Protein AF-A0A3Q3MG62-F1 (afdb_monomer_lite)

Foldseek 3Di:
DDDDDVVPPVVVPPPPVVVVVVVVVVVVVVVVVVVVVVVVVVVVVPPDDDDDDDDDDDDDDDDDDDDDDDDPVVVVVVVVVVVVVVLVVVVVVLVVVLVVDDDDPSNLVSLVPRPDPVSSVVVNVVVVVCVVVVVVVVVVVVVVVVVVVVVVVVVVVVVVVVVVVVVVVVVVVVVVVVVVVVVVVVVVVVVVVVVVVVVVVCVVVPCVVVVVVVCCVVPNHDDPVNVVVVVVVVVVVVVVVVVVVVVVVVVVVVVVVVVVVVVVVVVVVVVVVVVVVVVVVVVVVVVVVVVVVVVVVVVVVVVVVVVVVVVVVVVVVVVVVVCVVCVVPDDDDDDDDDDDDDDDD

Organism: NCBI:txid205130

Structure (mmCIF, N/CA/C/O backbone):
data_AF-A0A3Q3MG62-F1
#
_entry.id   AF-A0A3Q3MG62-F1
#
loop_
_atom_site.group_PDB
_atom_site.id
_atom_site.type_symbol
_atom_site.label_atom_id
_atom_site.label_alt_id
_atom_site.label_comp_id
_atom_site.label_asym_id
_atom_site.label_entity_id
_atom_site.label_seq_id
_atom_site.pdbx_PDB_ins_code
_atom_site.Cartn_x
_atom_site.Cartn_y
_atom_site.Cartn_z
_atom_site.occupancy
_atom_site.B_iso_or_equiv
_atom_site.auth_seq_id
_atom_site.auth_comp_id
_atom_site.auth_asym_id
_atom_site.auth_atom_id
_atom_site.pdbx_PDB_model_num
ATOM 1 N N . PRO A 1 1 ? -6.548 35.959 5.550 1.00 48.69 1 PRO A N 1
ATOM 2 C CA . PRO A 1 1 ? -6.543 36.625 4.229 1.00 48.69 1 PRO A CA 1
ATOM 3 C C . PRO A 1 1 ? -5.166 37.226 3.917 1.00 48.69 1 PRO A C 1
ATOM 5 O O . PRO A 1 1 ? -4.902 38.359 4.289 1.00 48.69 1 PRO A O 1
ATOM 8 N N . LEU A 1 2 ? -4.283 36.439 3.302 1.00 47.09 2 LEU A N 1
ATOM 9 C CA . LEU A 1 2 ? -3.079 36.896 2.600 1.00 47.09 2 LEU A CA 1
ATOM 10 C C . LEU A 1 2 ? -2.478 35.661 1.925 1.00 47.09 2 LEU A C 1
ATOM 12 O O . LEU A 1 2 ? -1.847 34.856 2.593 1.00 47.09 2 LEU A O 1
ATOM 16 N N . TRP A 1 3 ? -2.761 35.519 0.629 1.00 43.09 3 TRP A N 1
ATOM 17 C CA . TRP A 1 3 ? -1.947 34.926 -0.448 1.00 43.09 3 TRP A CA 1
ATOM 18 C C . TRP A 1 3 ? -2.893 34.496 -1.573 1.00 43.09 3 TRP A C 1
ATOM 20 O O . TRP A 1 3 ? -3.690 33.577 -1.407 1.00 43.09 3 TRP A O 1
ATOM 30 N N . PRO A 1 4 ? -2.850 35.211 -2.708 1.00 48.25 4 PRO A N 1
ATOM 31 C CA . PRO A 1 4 ? -2.358 34.544 -3.909 1.00 48.25 4 PRO A CA 1
ATOM 32 C C . PRO A 1 4 ? -1.574 35.519 -4.803 1.00 48.25 4 PRO A C 1
ATOM 34 O O . PRO A 1 4 ? -2.146 36.249 -5.606 1.00 48.25 4 PRO A O 1
ATOM 37 N N . ALA A 1 5 ? -0.245 35.521 -4.690 1.00 46.97 5 ALA A N 1
ATOM 38 C CA . ALA A 1 5 ? 0.632 36.197 -5.659 1.00 46.97 5 ALA A CA 1
ATOM 39 C C . ALA A 1 5 ? 1.778 35.304 -6.176 1.00 46.97 5 ALA A C 1
ATOM 41 O O . ALA A 1 5 ? 2.403 35.622 -7.185 1.00 46.97 5 ALA A O 1
ATOM 42 N N . ALA A 1 6 ? 2.028 34.145 -5.557 1.00 44.06 6 ALA A N 1
ATOM 43 C CA . ALA A 1 6 ? 3.180 33.303 -5.893 1.00 44.06 6 ALA A CA 1
ATOM 44 C C . ALA A 1 6 ? 2.984 32.399 -7.130 1.00 44.06 6 ALA A C 1
ATOM 46 O O . ALA A 1 6 ? 3.961 31.905 -7.689 1.00 44.06 6 ALA A O 1
ATOM 47 N N . VAL A 1 7 ? 1.751 32.209 -7.616 1.00 46.66 7 VAL A N 1
ATOM 48 C CA . VAL A 1 7 ? 1.471 31.306 -8.755 1.00 46.66 7 VAL A CA 1
ATOM 49 C C . VAL A 1 7 ? 1.672 31.995 -10.118 1.00 46.66 7 VAL A C 1
ATOM 51 O O . VAL A 1 7 ? 1.892 31.333 -11.131 1.00 46.66 7 VAL A O 1
ATOM 54 N N . ALA A 1 8 ? 1.701 33.332 -10.166 1.00 45.41 8 ALA A N 1
ATOM 55 C CA . ALA A 1 8 ? 1.814 34.074 -11.426 1.00 45.41 8 ALA A CA 1
ATOM 56 C C . ALA A 1 8 ? 3.260 34.267 -11.933 1.00 45.41 8 ALA A C 1
ATOM 58 O O . ALA A 1 8 ? 3.459 34.554 -13.114 1.00 45.41 8 ALA A O 1
ATOM 59 N N . VAL A 1 9 ? 4.282 34.085 -11.087 1.00 45.59 9 VAL A N 1
ATOM 60 C CA . VAL A 1 9 ? 5.681 34.381 -11.465 1.00 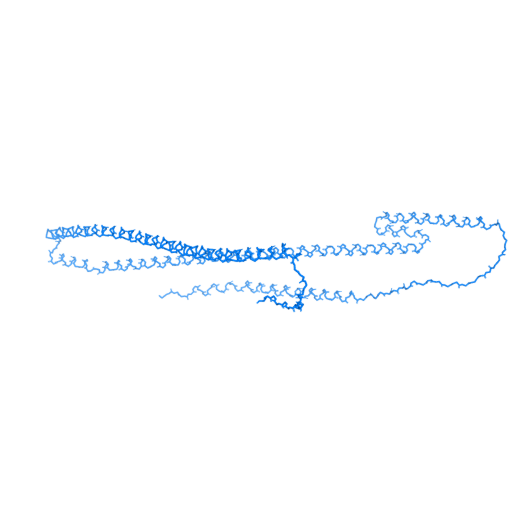45.59 9 VAL A CA 1
ATOM 61 C C . VAL A 1 9 ? 6.371 33.198 -12.160 1.00 45.59 9 VAL A C 1
ATOM 63 O O . VAL A 1 9 ? 7.195 33.404 -13.047 1.00 45.59 9 VAL A O 1
ATOM 66 N N . ARG A 1 10 ? 5.967 31.949 -11.888 1.00 46.19 10 ARG A N 1
ATOM 67 C CA . ARG A 1 10 ? 6.597 30.759 -12.501 1.00 46.19 10 ARG A CA 1
ATOM 68 C C . ARG A 1 10 ? 6.203 30.478 -13.956 1.00 46.19 10 ARG A C 1
ATOM 70 O O . ARG A 1 10 ? 6.866 29.687 -14.618 1.00 46.19 10 ARG A O 1
ATOM 77 N N . SER A 1 11 ? 5.186 31.155 -14.492 1.00 44.06 11 SER A N 1
ATOM 78 C CA . SER A 1 11 ? 4.745 30.952 -15.884 1.00 44.06 11 SER A CA 1
ATOM 79 C C . SER A 1 11 ? 5.481 31.824 -16.913 1.00 44.06 11 SER A C 1
ATOM 81 O O . SER A 1 11 ? 5.344 31.593 -18.115 1.00 44.06 11 SER A O 1
ATOM 83 N N . ARG A 1 12 ? 6.281 32.817 -16.487 1.00 47.84 12 ARG A N 1
ATOM 84 C CA . ARG A 1 12 ? 7.004 33.719 -17.410 1.00 47.84 12 ARG A CA 1
ATOM 85 C C . ARG A 1 12 ? 8.420 33.272 -17.776 1.00 47.84 12 ARG A C 1
ATOM 87 O O . ARG A 1 12 ? 8.938 33.745 -18.784 1.00 47.84 12 ARG A O 1
ATOM 94 N N . GLU A 1 13 ? 9.014 32.326 -17.052 1.00 50.47 13 GLU A N 1
ATOM 95 C CA . GLU A 1 13 ? 10.386 31.864 -17.330 1.00 50.47 13 GLU A CA 1
ATOM 96 C C . GLU A 1 13 ? 10.464 30.643 -18.267 1.00 50.47 13 GLU A C 1
ATOM 98 O O . GLU A 1 13 ? 11.519 30.367 -18.833 1.00 50.47 13 GLU A O 1
ATOM 103 N N . PHE A 1 14 ? 9.343 29.962 -18.542 1.00 48.56 14 PHE A N 1
ATOM 104 C CA . PHE A 1 14 ? 9.311 28.740 -19.368 1.00 48.56 14 PHE A CA 1
ATOM 105 C C . PHE A 1 14 ? 8.950 28.944 -20.855 1.00 48.56 14 PHE A C 1
ATOM 107 O O . PHE A 1 14 ? 8.952 27.999 -21.646 1.00 48.56 14 PHE A O 1
ATOM 114 N N . PHE A 1 15 ? 8.671 30.178 -21.281 1.00 51.25 15 PHE A N 1
ATOM 115 C CA . PHE A 1 15 ? 8.311 30.491 -22.673 1.00 51.25 15 PHE A CA 1
ATOM 116 C C . PHE A 1 15 ? 9.468 30.579 -23.706 1.00 51.25 15 PHE A C 1
ATOM 118 O O . PHE A 1 15 ? 9.205 30.324 -24.889 1.00 51.25 15 PHE A O 1
ATOM 125 N N . PRO A 1 16 ? 10.743 30.880 -23.364 1.00 55.41 16 PRO A N 1
ATOM 126 C CA . PRO A 1 16 ? 11.797 31.004 -24.378 1.00 55.41 16 PRO A CA 1
ATOM 127 C C . PRO A 1 16 ? 12.320 29.661 -24.923 1.00 55.41 16 PRO A C 1
ATOM 129 O O . PRO A 1 16 ? 12.824 29.613 -26.051 1.00 55.41 16 PRO A O 1
ATOM 132 N N . GLU A 1 17 ? 12.210 28.563 -24.170 1.00 53.31 17 GLU A N 1
ATOM 133 C CA . GLU A 1 17 ? 12.693 27.241 -24.600 1.00 53.31 17 GLU A CA 1
ATOM 134 C C . GLU A 1 17 ? 11.728 26.536 -25.563 1.00 53.31 17 GLU A C 1
ATOM 136 O O . GLU A 1 17 ? 12.154 26.027 -26.607 1.00 53.31 17 GLU A O 1
ATOM 141 N N . TYR A 1 18 ? 10.420 26.599 -25.300 1.00 51.94 18 TYR A N 1
ATOM 142 C CA . TYR A 1 18 ? 9.404 25.986 -26.165 1.00 51.94 18 TYR A CA 1
ATOM 143 C C . TYR A 1 18 ? 9.422 26.572 -27.589 1.00 51.94 18 TYR A C 1
ATOM 145 O O . TYR A 1 18 ? 9.347 25.840 -28.584 1.00 51.94 18 TYR A O 1
ATOM 153 N N . LEU A 1 19 ? 9.642 27.885 -27.727 1.00 53.94 19 LEU A N 1
ATOM 154 C CA . LEU A 1 19 ? 9.747 28.539 -29.037 1.00 53.94 19 LEU A CA 1
ATOM 155 C C . LEU A 1 19 ? 11.018 28.131 -29.811 1.00 53.94 19 LEU A C 1
ATOM 157 O O . LEU A 1 19 ? 10.998 28.042 -31.047 1.00 53.94 19 LEU A O 1
ATOM 161 N N . LYS A 1 20 ? 12.126 27.831 -29.114 1.00 54.47 20 LYS A N 1
ATOM 162 C CA . LYS A 1 20 ? 13.375 27.338 -29.728 1.00 54.47 20 LYS A CA 1
ATOM 163 C C . LYS A 1 20 ? 13.214 25.911 -30.260 1.00 54.47 20 LYS A C 1
ATOM 165 O O . LYS A 1 20 ? 13.689 25.625 -31.366 1.00 54.47 20 LYS A O 1
ATOM 170 N N . VAL A 1 21 ? 12.505 25.038 -29.544 1.00 59.03 21 VAL A N 1
ATOM 171 C CA . VAL A 1 21 ? 12.234 23.650 -29.966 1.00 59.03 21 VAL A CA 1
ATOM 172 C C . VAL A 1 21 ? 11.323 23.614 -31.200 1.00 59.03 21 VAL A C 1
ATOM 174 O O . VAL A 1 21 ? 11.660 22.978 -32.207 1.00 59.03 21 VAL A O 1
ATOM 177 N N . VAL A 1 22 ? 10.237 24.395 -31.204 1.00 56.09 22 VAL A N 1
ATOM 178 C CA . VAL A 1 22 ? 9.304 24.481 -32.344 1.00 56.09 22 VAL A CA 1
ATOM 179 C C . VAL A 1 22 ? 9.991 25.044 -33.599 1.00 56.09 22 VAL A C 1
ATOM 181 O O . VAL A 1 22 ? 9.803 24.530 -34.711 1.00 56.09 22 VAL A O 1
ATOM 184 N N . ASN A 1 23 ? 10.866 26.044 -33.450 1.00 50.56 23 ASN A N 1
ATOM 185 C CA . ASN A 1 23 ? 11.632 26.600 -34.571 1.00 50.56 23 ASN A CA 1
ATOM 186 C C . ASN A 1 23 ? 12.709 25.639 -35.110 1.00 50.56 23 ASN A C 1
ATOM 188 O O . ASN A 1 23 ? 12.931 25.579 -36.329 1.00 50.56 23 ASN A O 1
ATOM 192 N N . ARG A 1 24 ? 13.335 24.823 -34.249 1.00 54.19 24 ARG A N 1
ATOM 193 C CA . ARG A 1 24 ? 14.246 23.739 -34.667 1.00 54.19 24 ARG A CA 1
ATOM 194 C C . ARG A 1 24 ? 13.498 22.643 -35.442 1.00 54.19 24 ARG A C 1
ATOM 196 O O . ARG A 1 24 ? 13.985 22.204 -36.492 1.00 54.19 24 ARG A O 1
ATOM 203 N N . GLY A 1 25 ? 12.281 22.291 -35.021 1.00 56.47 25 GLY A N 1
ATOM 204 C CA . GLY A 1 25 ? 11.394 21.360 -35.733 1.00 56.47 25 GLY A CA 1
ATOM 205 C C . GLY A 1 25 ? 10.999 21.849 -37.135 1.00 56.47 25 GLY A C 1
ATOM 206 O O . GLY A 1 25 ? 11.142 21.120 -38.126 1.00 56.47 25 GLY A O 1
ATOM 207 N N . LYS A 1 26 ? 10.605 23.125 -37.266 1.00 54.31 26 LYS A N 1
ATOM 208 C CA . LYS A 1 26 ? 10.263 23.743 -38.564 1.00 54.31 26 LYS A CA 1
ATOM 209 C C . LYS A 1 26 ? 11.469 23.806 -39.522 1.00 54.31 26 LYS A C 1
ATOM 211 O O . LYS A 1 26 ? 11.320 23.500 -40.713 1.00 54.31 26 LYS A O 1
ATOM 216 N N . LYS A 1 27 ? 12.685 24.098 -39.029 1.00 52.88 27 LYS A N 1
ATOM 217 C CA . LYS A 1 27 ? 13.927 24.072 -39.838 1.00 52.88 27 LYS A CA 1
ATOM 218 C C . LYS A 1 27 ? 14.302 22.657 -40.316 1.00 52.88 27 LYS A C 1
ATOM 220 O O . LYS A 1 27 ? 14.653 22.497 -41.492 1.00 52.88 27 LYS A O 1
ATOM 225 N N . LYS A 1 28 ? 14.160 21.616 -39.478 1.00 54.97 28 LYS A N 1
ATOM 226 C CA . LYS A 1 28 ? 14.384 20.205 -39.879 1.00 54.97 28 LYS A CA 1
ATOM 227 C C . LYS A 1 28 ? 13.387 19.749 -40.958 1.00 54.97 28 LYS A C 1
ATOM 229 O O . LYS A 1 28 ? 13.800 19.160 -41.963 1.00 54.97 28 LYS A O 1
ATOM 234 N N . LYS A 1 29 ? 12.099 20.105 -40.837 1.00 56.06 29 LYS A N 1
ATOM 235 C CA . LYS A 1 29 ? 11.050 19.756 -41.822 1.00 56.06 29 LYS A CA 1
ATOM 236 C C . LYS A 1 29 ? 11.289 20.427 -43.190 1.00 56.06 29 LYS A C 1
ATOM 238 O O . LYS A 1 29 ? 11.145 19.780 -44.231 1.00 56.06 29 LYS A O 1
ATOM 243 N N . LYS A 1 30 ? 11.767 21.683 -43.211 1.00 58.88 30 LYS A N 1
ATOM 244 C CA . LYS A 1 30 ? 12.135 22.417 -44.446 1.00 58.88 30 LYS A CA 1
ATOM 245 C C . LYS A 1 30 ? 13.374 21.818 -45.141 1.00 58.88 30 LYS A C 1
ATOM 247 O O . LYS A 1 30 ? 13.381 21.693 -46.368 1.00 58.88 30 LYS A O 1
ATOM 252 N N . ARG A 1 31 ? 14.383 21.363 -44.380 1.00 55.88 31 ARG A N 1
ATOM 253 C CA . ARG A 1 31 ? 15.561 20.640 -44.915 1.00 55.88 31 ARG A CA 1
ATOM 254 C C . ARG A 1 31 ? 15.195 19.266 -45.499 1.00 55.88 31 ARG A C 1
ATOM 256 O O . ARG A 1 31 ? 15.642 18.953 -46.604 1.00 55.88 31 ARG A O 1
ATOM 263 N N . ARG A 1 32 ? 14.322 18.488 -44.839 1.00 61.03 32 ARG A N 1
ATOM 264 C CA . ARG A 1 32 ? 13.823 17.192 -45.356 1.00 61.03 32 ARG A CA 1
ATOM 265 C C . ARG A 1 32 ? 13.031 17.353 -46.668 1.00 61.03 32 ARG A C 1
ATOM 267 O O . ARG A 1 32 ? 13.271 16.608 -47.618 1.00 61.03 32 ARG A O 1
ATOM 274 N N . ARG A 1 33 ? 12.175 18.381 -46.788 1.00 58.78 33 ARG A N 1
ATOM 275 C CA . ARG A 1 33 ? 11.449 18.693 -48.042 1.00 58.78 33 ARG A CA 1
ATOM 276 C C . ARG A 1 33 ? 12.384 19.096 -49.194 1.00 58.78 33 ARG A C 1
ATOM 278 O O . ARG A 1 33 ? 12.185 18.637 -50.318 1.00 58.78 33 ARG A O 1
ATOM 285 N N . ARG A 1 34 ? 13.441 19.881 -48.931 1.00 59.28 34 ARG A N 1
ATOM 286 C CA . ARG A 1 34 ? 14.460 20.229 -49.947 1.00 59.28 34 ARG A CA 1
ATOM 287 C C . ARG A 1 34 ? 15.270 19.008 -50.410 1.00 59.28 34 ARG A C 1
ATOM 289 O O . ARG A 1 34 ? 15.479 18.865 -51.613 1.00 59.28 34 ARG A O 1
ATOM 296 N N . LYS A 1 35 ? 15.644 18.090 -49.505 1.00 61.69 35 LYS A N 1
ATOM 297 C CA . LYS A 1 35 ? 16.320 16.826 -49.869 1.00 61.69 35 LYS A CA 1
ATOM 298 C C . LYS A 1 35 ? 15.423 15.906 -50.716 1.00 61.69 35 LYS A C 1
ATOM 300 O O . LYS A 1 35 ? 15.881 15.427 -51.751 1.00 61.69 35 LYS A O 1
ATOM 305 N N . LYS A 1 36 ? 14.131 15.749 -50.378 1.00 61.94 36 LYS A N 1
ATOM 306 C CA . LYS A 1 36 ? 13.164 14.995 -51.212 1.00 61.94 36 LYS A CA 1
ATOM 307 C C . LYS A 1 36 ? 12.990 15.607 -52.613 1.00 61.94 36 LYS A C 1
ATOM 309 O O . LYS A 1 36 ? 12.973 14.870 -53.596 1.00 61.94 36 LYS A O 1
ATOM 314 N N . LYS A 1 37 ? 12.943 16.943 -52.737 1.00 58.94 37 LYS A N 1
ATOM 315 C CA . LYS A 1 37 ? 12.833 17.632 -54.043 1.00 58.94 37 LYS A CA 1
ATOM 316 C C . LYS A 1 37 ? 14.106 17.474 -54.899 1.00 58.94 37 LYS A C 1
ATOM 318 O O . LYS A 1 37 ? 14.000 17.314 -56.112 1.00 58.94 37 LYS A O 1
ATOM 323 N N . LYS A 1 38 ? 15.295 17.431 -54.275 1.00 55.88 38 LYS A N 1
ATOM 324 C CA . LYS A 1 38 ? 16.584 17.170 -54.953 1.00 55.88 38 LYS A CA 1
ATOM 325 C C . LYS A 1 38 ? 16.715 15.700 -55.403 1.00 55.88 38 LYS A C 1
ATOM 327 O O . LYS A 1 38 ? 17.144 15.460 -56.527 1.00 55.88 38 LYS A O 1
ATOM 332 N N . LYS A 1 39 ? 16.239 14.733 -54.599 1.00 57.78 39 LYS A N 1
ATOM 333 C CA . LYS A 1 39 ? 16.187 13.295 -54.960 1.00 57.78 39 LYS A CA 1
ATOM 334 C C . LYS A 1 39 ? 15.198 13.028 -56.111 1.00 57.78 39 LYS A C 1
ATOM 336 O O . LYS A 1 39 ? 15.534 12.304 -57.041 1.00 57.78 39 LYS A O 1
ATOM 341 N N . LYS A 1 40 ? 14.038 13.707 -56.132 1.00 49.94 40 LYS A N 1
ATOM 342 C CA . LYS A 1 40 ? 13.056 13.624 -57.238 1.00 49.94 40 LYS A CA 1
ATOM 343 C C . LYS A 1 40 ? 13.565 14.243 -58.552 1.00 49.94 40 LYS A C 1
ATOM 345 O O . LYS A 1 40 ? 13.213 13.755 -59.617 1.00 49.94 40 LYS A O 1
ATOM 350 N N . ARG A 1 41 ? 14.420 15.276 -58.492 1.00 50.22 41 ARG A N 1
ATOM 351 C CA . ARG A 1 41 ? 15.092 15.847 -59.678 1.00 50.22 41 ARG A CA 1
ATOM 352 C C . ARG A 1 41 ? 16.215 14.958 -60.226 1.00 50.22 41 ARG A C 1
ATOM 354 O O . ARG A 1 41 ? 16.364 14.902 -61.438 1.00 50.22 41 ARG A O 1
ATOM 361 N N . ARG A 1 42 ? 16.957 14.238 -59.373 1.00 51.28 42 ARG A N 1
ATOM 362 C CA . ARG A 1 42 ? 17.947 13.237 -59.823 1.00 51.28 42 ARG A CA 1
ATOM 363 C C . ARG A 1 42 ? 17.284 12.014 -60.469 1.00 51.28 42 ARG A C 1
ATOM 365 O O . ARG A 1 42 ? 17.747 11.578 -61.508 1.00 51.28 42 ARG A O 1
ATOM 372 N N . LYS A 1 43 ? 16.145 11.547 -59.940 1.00 49.06 43 LYS A N 1
ATOM 373 C CA . LYS A 1 43 ? 15.395 10.407 -60.508 1.00 49.06 43 LYS A CA 1
ATOM 374 C C . LYS A 1 43 ? 14.732 10.700 -61.869 1.00 49.06 43 LYS A C 1
ATOM 376 O O . LYS A 1 43 ? 14.360 9.770 -62.559 1.00 49.06 43 LYS A O 1
ATOM 381 N N . ARG A 1 44 ? 14.594 11.975 -62.261 1.00 48.31 44 ARG A N 1
ATOM 382 C CA . ARG A 1 44 ? 14.099 12.394 -63.590 1.00 48.31 44 ARG A CA 1
ATOM 383 C C . ARG A 1 44 ? 15.204 12.610 -64.635 1.00 48.31 44 ARG A C 1
ATOM 385 O O . ARG A 1 44 ? 14.874 12.862 -65.778 1.00 48.31 44 ARG A O 1
ATOM 392 N N . ARG A 1 45 ? 16.485 12.559 -64.248 1.00 47.12 45 ARG A N 1
ATOM 393 C CA . ARG A 1 45 ? 17.633 12.635 -65.177 1.00 47.12 45 ARG A CA 1
ATOM 394 C C . ARG A 1 45 ? 18.252 11.264 -65.484 1.00 47.12 45 ARG A C 1
ATOM 396 O O . ARG A 1 45 ? 19.232 11.203 -66.203 1.00 47.12 45 ARG A O 1
ATOM 403 N N . VAL A 1 46 ? 17.703 10.194 -64.909 1.00 44.12 46 VAL A N 1
ATOM 404 C CA . VAL A 1 46 ? 18.134 8.800 -65.110 1.00 44.12 46 VAL A CA 1
ATOM 405 C C . VAL A 1 46 ? 16.921 8.027 -65.618 1.00 44.12 46 VAL A C 1
ATOM 407 O O . VAL A 1 46 ? 16.320 7.234 -64.901 1.00 44.12 46 VAL A O 1
ATOM 410 N N . GLY A 1 47 ? 16.461 8.402 -66.801 1.00 46.72 47 GLY A N 1
ATOM 411 C CA . GLY A 1 47 ? 15.247 7.871 -67.404 1.00 46.72 47 GLY A CA 1
ATOM 412 C C . GLY A 1 47 ? 15.157 8.327 -68.844 1.00 46.72 47 GLY A C 1
ATOM 413 O O . GLY A 1 47 ? 14.212 9.018 -69.179 1.00 46.72 47 GLY A O 1
ATOM 414 N N . GLU A 1 48 ? 16.203 8.035 -69.610 1.00 46.12 48 GLU A N 1
ATOM 415 C CA . GLU A 1 48 ? 16.241 8.064 -71.074 1.00 46.12 48 GLU A CA 1
ATOM 416 C C . GLU A 1 48 ? 17.609 7.504 -71.482 1.00 46.12 48 GLU A C 1
ATOM 418 O O . GLU A 1 48 ? 18.610 8.210 -71.460 1.00 46.12 48 GLU A O 1
ATOM 423 N N 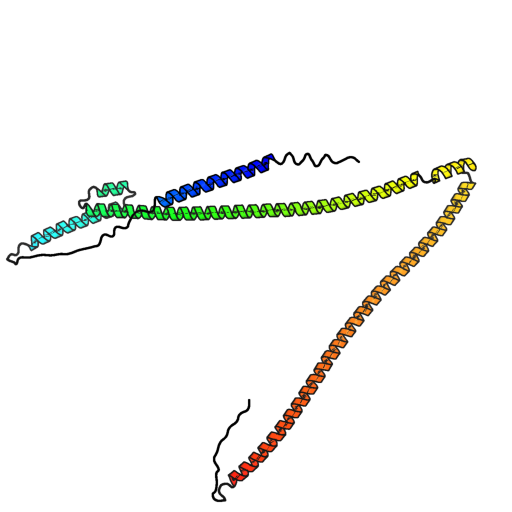. CYS A 1 49 ? 17.647 6.196 -71.722 1.00 33.56 49 CYS A N 1
ATOM 424 C CA . CYS A 1 49 ? 18.559 5.538 -72.653 1.00 33.56 49 CYS A CA 1
ATOM 425 C C . CYS A 1 49 ? 17.784 4.323 -73.160 1.00 33.56 49 CYS A C 1
ATOM 427 O O . CYS A 1 49 ? 17.611 3.331 -72.448 1.00 33.56 49 CYS A O 1
ATOM 429 N N . GLU A 1 50 ? 17.209 4.491 -74.344 1.00 36.03 50 GLU A N 1
ATOM 430 C CA . GLU A 1 50 ? 16.546 3.453 -75.116 1.00 36.03 50 GLU A CA 1
ATOM 431 C C . GLU A 1 50 ? 17.536 2.328 -75.432 1.00 36.03 50 GLU A C 1
ATOM 433 O O . GLU A 1 50 ? 18.686 2.561 -75.806 1.00 36.03 50 GLU A O 1
ATOM 438 N N . TRP A 1 51 ? 17.073 1.093 -75.273 1.00 34.66 51 TRP A N 1
ATOM 439 C CA . TRP A 1 51 ? 17.775 -0.094 -75.732 1.00 34.66 51 TRP A CA 1
ATOM 440 C C . TRP A 1 51 ? 17.666 -0.170 -77.256 1.00 34.66 51 TRP A C 1
ATOM 442 O O . TRP A 1 51 ? 16.659 -0.640 -77.782 1.00 34.66 51 TRP A O 1
ATOM 452 N N . LEU A 1 52 ? 18.704 0.268 -77.969 1.00 34.28 52 LEU A N 1
ATOM 453 C CA . LEU A 1 52 ? 18.911 -0.138 -79.357 1.00 34.28 52 LEU A CA 1
ATOM 454 C C . LEU A 1 52 ? 19.396 -1.592 -79.360 1.00 34.28 52 LEU A C 1
ATOM 456 O O . LEU A 1 52 ? 20.555 -1.891 -79.080 1.00 34.28 52 LEU A O 1
ATOM 460 N N . GLN A 1 53 ? 18.459 -2.499 -79.630 1.00 36.47 53 GLN A N 1
ATOM 461 C CA . GLN A 1 53 ? 18.737 -3.863 -80.060 1.00 36.47 53 GLN A CA 1
ATOM 462 C C . GLN A 1 53 ? 19.347 -3.804 -81.466 1.00 36.47 53 GLN A C 1
ATOM 464 O O . GLN A 1 53 ? 18.685 -3.362 -82.403 1.00 36.47 53 GLN A O 1
ATOM 469 N N . SER A 1 54 ? 20.592 -4.256 -81.614 1.00 32.47 54 SER A N 1
ATOM 470 C CA . SER A 1 54 ? 21.167 -4.564 -82.924 1.00 32.47 54 SER A CA 1
ATOM 471 C C . SER A 1 54 ? 21.062 -6.065 -83.167 1.00 32.47 54 SER A C 1
ATOM 473 O O . SER A 1 54 ? 21.760 -6.865 -82.545 1.00 32.47 54 SER A O 1
ATOM 475 N N . ASP A 1 55 ? 20.147 -6.409 -84.071 1.00 30.14 55 ASP A N 1
ATOM 476 C CA . ASP A 1 55 ? 19.957 -7.721 -84.679 1.00 30.14 55 ASP A CA 1
ATOM 477 C C . ASP A 1 55 ? 21.263 -8.267 -85.273 1.00 30.14 55 ASP A C 1
ATOM 479 O O . ASP A 1 55 ? 21.895 -7.639 -86.125 1.00 30.14 55 ASP A O 1
ATOM 483 N N . GLY A 1 56 ? 21.600 -9.504 -84.911 1.00 41.62 56 GLY A N 1
ATOM 484 C CA . GLY A 1 56 ? 22.529 -10.321 -85.677 1.00 41.62 56 GLY A CA 1
ATOM 485 C C . GLY A 1 56 ? 21.922 -10.702 -87.029 1.00 41.62 56 GLY A C 1
ATOM 486 O O . GLY A 1 56 ? 20.876 -11.347 -87.094 1.00 41.62 56 GLY A O 1
ATOM 487 N N . ARG A 1 57 ? 22.603 -10.344 -88.122 1.00 29.67 57 ARG A N 1
ATOM 488 C CA . ARG A 1 57 ? 22.359 -10.897 -89.462 1.00 29.67 57 ARG A CA 1
ATOM 489 C C . ARG A 1 57 ? 23.679 -11.171 -90.176 1.00 29.67 57 ARG A C 1
ATOM 491 O O . ARG A 1 57 ? 24.354 -10.263 -90.639 1.00 29.67 57 ARG A O 1
ATOM 498 N N . ALA A 1 58 ? 23.967 -12.450 -90.352 1.00 33.41 58 ALA A N 1
ATOM 499 C CA . ALA A 1 58 ? 24.646 -12.990 -91.526 1.00 33.41 58 ALA A CA 1
ATOM 500 C C . ALA A 1 58 ? 23.659 -13.978 -92.191 1.00 33.41 58 ALA A C 1
ATOM 502 O O . ALA A 1 58 ? 22.699 -14.373 -91.522 1.00 33.41 58 ALA A O 1
ATOM 503 N N . PRO A 1 59 ? 23.841 -14.466 -93.435 1.00 49.44 59 PRO A N 1
ATOM 504 C CA . PRO A 1 59 ? 24.809 -14.116 -94.484 1.00 49.44 59 PRO A CA 1
ATOM 505 C C . PRO A 1 59 ? 24.144 -13.955 -95.879 1.00 49.44 59 PRO A C 1
ATOM 507 O O . PRO A 1 59 ? 23.013 -14.391 -96.091 1.00 49.44 59 PRO A O 1
ATOM 510 N N . ARG A 1 60 ? 24.869 -13.458 -96.897 1.00 31.45 60 ARG A N 1
ATOM 511 C CA . ARG A 1 60 ? 24.593 -13.815 -98.309 1.00 31.45 60 ARG A CA 1
ATOM 512 C C . ARG A 1 60 ? 25.875 -13.964 -99.132 1.00 31.45 60 ARG A C 1
ATOM 514 O O . ARG A 1 60 ? 26.636 -13.024 -99.308 1.00 31.45 60 ARG A O 1
ATOM 521 N N . ARG A 1 61 ? 26.048 -15.184 -99.648 1.00 36.78 61 ARG A N 1
ATOM 522 C CA . ARG A 1 61 ? 27.000 -15.618 -100.683 1.00 36.78 61 ARG A CA 1
ATOM 523 C C . ARG A 1 61 ? 26.607 -15.068 -102.059 1.00 36.78 61 ARG A C 1
ATOM 525 O O . ARG A 1 61 ? 25.407 -14.967 -102.299 1.00 36.78 61 ARG A O 1
ATOM 532 N N . ARG A 1 62 ? 27.567 -14.942 -102.990 1.00 31.23 62 ARG A N 1
ATOM 533 C CA . ARG A 1 62 ? 27.437 -15.388 -104.400 1.00 31.23 62 ARG A CA 1
ATOM 534 C C . ARG A 1 62 ? 28.808 -15.634 -105.066 1.00 31.23 62 ARG A C 1
ATOM 536 O O . ARG A 1 62 ? 29.691 -14.804 -104.936 1.00 31.23 62 ARG A O 1
ATOM 543 N N . HIS A 1 63 ? 28.857 -16.791 -105.747 1.00 32.41 63 HIS A N 1
ATOM 544 C CA . HIS A 1 63 ? 29.625 -17.286 -106.919 1.00 32.41 63 HIS A CA 1
ATOM 545 C C . HIS A 1 63 ? 31.109 -16.887 -107.093 1.00 32.41 63 HIS A C 1
ATOM 547 O O . HIS A 1 63 ? 31.429 -15.716 -107.045 1.00 32.41 63 HIS A O 1
ATOM 553 N N . GLY A 1 64 ? 32.079 -17.769 -107.359 1.00 32.75 64 GLY A N 1
ATOM 554 C CA . GLY A 1 64 ? 32.080 -19.119 -107.936 1.00 32.75 64 GLY A CA 1
ATOM 555 C C . GLY A 1 64 ? 32.943 -19.117 -109.206 1.00 32.75 64 GLY A C 1
ATOM 556 O O . GLY A 1 64 ? 32.643 -18.316 -110.078 1.00 32.75 64 GLY A O 1
ATOM 557 N N . LEU A 1 65 ? 33.966 -19.982 -109.303 1.00 31.03 65 LEU A N 1
ATOM 558 C CA . LEU A 1 65 ? 34.529 -20.565 -110.539 1.00 31.03 65 LEU A CA 1
ATOM 559 C C . LEU A 1 65 ? 35.485 -21.734 -110.188 1.00 31.03 65 LEU A C 1
ATOM 561 O O . LEU A 1 65 ? 36.088 -21.761 -109.121 1.00 31.03 65 LEU A O 1
ATOM 565 N N . HIS A 1 66 ? 35.500 -22.725 -111.081 1.00 34.69 66 HIS A N 1
ATOM 566 C CA . HIS A 1 66 ? 36.052 -24.095 -111.015 1.00 34.69 66 HIS A CA 1
ATOM 567 C C . HIS A 1 66 ? 37.560 -24.085 -111.497 1.00 34.69 66 HIS A C 1
ATOM 569 O O . HIS A 1 66 ? 38.095 -23.000 -111.702 1.00 34.69 66 HIS A O 1
ATOM 575 N N . PRO A 1 67 ? 38.290 -25.207 -111.706 1.00 55.50 67 PRO A N 1
ATOM 576 C CA . PRO A 1 67 ? 39.502 -25.592 -110.979 1.00 55.50 67 PRO A CA 1
ATOM 577 C C . PRO A 1 67 ? 40.644 -26.064 -111.907 1.00 55.50 67 PRO A C 1
ATOM 579 O O . PRO A 1 67 ? 40.431 -26.899 -112.783 1.00 55.50 67 PRO A O 1
ATOM 582 N N . GLN A 1 68 ? 41.902 -25.695 -111.677 1.00 30.22 68 GLN A N 1
ATOM 583 C CA . GLN A 1 68 ? 42.972 -26.538 -112.222 1.00 30.22 68 GLN A CA 1
ATOM 584 C C . GLN A 1 68 ? 44.326 -26.323 -111.563 1.00 30.22 68 GLN A C 1
ATOM 586 O O . GLN A 1 68 ? 44.849 -25.221 -111.537 1.00 30.22 68 GLN A O 1
ATOM 591 N N . GLN A 1 69 ? 44.885 -27.468 -111.165 1.00 30.12 69 GLN A N 1
ATOM 592 C CA . GLN A 1 69 ? 46.304 -27.807 -111.168 1.00 30.12 69 GLN A CA 1
ATOM 593 C C . GLN A 1 69 ? 47.243 -27.051 -110.220 1.00 30.12 69 GLN A C 1
ATOM 595 O O . GLN A 1 69 ? 47.751 -25.984 -110.523 1.00 30.12 69 GLN A O 1
ATOM 600 N N . GLY A 1 70 ? 47.705 -27.813 -109.224 1.00 32.94 70 GLY A N 1
ATOM 601 C CA . GLY A 1 70 ? 49.137 -28.103 -109.160 1.00 32.94 70 GLY A CA 1
ATOM 602 C C . GLY A 1 70 ? 49.790 -27.825 -107.816 1.00 32.94 70 GLY A C 1
ATOM 603 O O . GLY A 1 70 ? 50.370 -26.772 -107.653 1.00 32.94 70 GLY A O 1
ATOM 604 N N . LYS A 1 71 ? 49.737 -28.803 -106.897 1.00 39.69 71 LYS A N 1
ATOM 605 C CA . LYS A 1 71 ? 50.806 -29.286 -105.980 1.00 39.69 71 LYS A CA 1
ATOM 606 C C . LYS A 1 71 ? 51.845 -28.309 -105.370 1.00 39.69 71 LYS A C 1
ATOM 608 O O . LYS A 1 71 ? 52.861 -28.771 -104.862 1.00 39.69 71 LYS A O 1
ATOM 613 N N . GLN A 1 72 ? 51.574 -27.012 -105.321 1.00 40.84 72 GLN A N 1
ATOM 614 C CA . GLN A 1 72 ? 52.440 -25.970 -104.760 1.00 40.84 72 GLN A CA 1
ATOM 615 C C . GLN A 1 72 ? 51.696 -25.091 -103.734 1.00 40.84 72 GLN A C 1
ATOM 617 O O . GLN A 1 72 ? 52.321 -24.323 -103.017 1.00 40.84 72 GLN A O 1
ATOM 622 N N . GLU A 1 73 ? 50.378 -25.280 -103.587 1.00 39.69 73 GLU A N 1
ATOM 623 C CA . GLU A 1 73 ? 49.513 -24.532 -102.657 1.00 39.69 73 GLU A CA 1
ATOM 624 C C . GLU A 1 73 ? 49.584 -25.037 -101.199 1.00 39.69 73 GLU A C 1
ATOM 626 O O . GLU A 1 73 ? 49.275 -24.286 -100.279 1.00 39.69 73 GLU A O 1
ATOM 631 N N . SER A 1 74 ? 50.039 -26.277 -100.957 1.00 45.72 74 SER A N 1
ATOM 632 C CA . SER A 1 74 ? 50.125 -26.861 -99.601 1.00 45.72 74 SER A CA 1
ATOM 633 C C . SER A 1 74 ? 51.158 -26.150 -98.723 1.00 45.72 74 SER A C 1
ATOM 635 O O . SER A 1 74 ? 50.889 -25.888 -97.557 1.00 45.72 74 SER A O 1
ATOM 637 N N . CYS A 1 75 ? 52.324 -25.803 -99.280 1.00 43.94 75 CYS A N 1
ATOM 638 C CA . CYS A 1 75 ? 53.389 -25.132 -98.529 1.00 43.94 75 CYS A CA 1
ATOM 639 C C . CYS A 1 75 ? 53.082 -23.648 -98.278 1.00 43.94 75 CYS A C 1
ATOM 641 O O . CYS A 1 75 ? 53.497 -23.105 -97.261 1.00 43.94 75 CYS A O 1
ATOM 643 N N . GLU A 1 76 ? 52.339 -22.986 -99.166 1.00 52.75 76 GLU A N 1
ATOM 644 C CA . GLU A 1 76 ? 51.904 -21.598 -98.959 1.00 52.75 76 GLU A CA 1
ATOM 645 C C . GLU A 1 76 ? 50.736 -21.504 -97.964 1.00 52.75 76 GLU A C 1
ATOM 647 O O . GLU A 1 76 ? 50.678 -20.557 -97.176 1.00 52.75 76 GLU A O 1
ATOM 652 N N . GLN A 1 77 ? 49.846 -22.506 -97.936 1.00 54.84 77 GLN A N 1
ATOM 653 C CA . GLN A 1 77 ? 48.804 -22.635 -96.912 1.00 54.84 77 GLN A CA 1
ATOM 654 C C . GLN A 1 77 ? 49.376 -22.950 -95.528 1.00 54.84 77 GLN A C 1
ATOM 656 O O . GLN A 1 77 ? 48.958 -22.306 -94.567 1.00 54.84 77 GLN A O 1
ATOM 661 N N . ASP A 1 78 ? 50.362 -23.843 -95.414 1.00 60.25 78 ASP A N 1
ATOM 662 C CA . ASP A 1 78 ? 51.027 -24.134 -94.133 1.00 60.25 78 ASP A CA 1
ATOM 663 C C . ASP A 1 78 ? 51.749 -22.898 -93.571 1.00 60.25 78 ASP A C 1
ATOM 665 O O . ASP A 1 78 ? 51.573 -22.554 -92.403 1.00 60.25 78 ASP A O 1
ATOM 669 N N . VAL A 1 79 ? 52.463 -22.143 -94.415 1.00 68.81 79 VAL A N 1
ATOM 670 C CA . VAL A 1 79 ? 53.115 -20.879 -94.016 1.00 68.81 79 VAL A CA 1
ATOM 671 C C . VAL A 1 79 ? 52.092 -19.791 -93.648 1.00 68.81 79 VAL A C 1
ATOM 673 O O . VAL A 1 79 ? 52.368 -18.920 -92.818 1.00 68.81 79 VAL A O 1
ATOM 676 N N . CYS A 1 80 ? 50.901 -19.804 -94.250 1.00 73.56 80 CYS A N 1
ATOM 677 C CA . CYS A 1 80 ? 49.809 -18.898 -93.894 1.00 73.56 80 CYS A CA 1
ATOM 678 C C . CYS A 1 80 ? 49.217 -19.237 -92.515 1.00 73.56 80 CYS A C 1
ATOM 680 O O . CYS A 1 80 ? 48.996 -18.333 -91.706 1.00 73.56 80 CYS A O 1
ATOM 682 N N . LEU A 1 81 ? 49.026 -20.528 -92.226 1.00 78.00 81 LEU A N 1
ATOM 683 C CA . LEU A 1 81 ? 48.517 -21.022 -90.946 1.00 78.00 81 LEU A CA 1
ATOM 684 C C . LEU A 1 81 ? 49.522 -20.819 -89.804 1.00 78.00 81 LEU A C 1
ATOM 686 O O . LEU A 1 81 ? 49.118 -20.415 -88.718 1.00 78.00 81 LEU A O 1
ATOM 690 N N . GLU A 1 82 ? 50.819 -21.020 -90.045 1.00 79.62 82 GLU A N 1
ATOM 691 C CA . GLU A 1 82 ? 51.882 -20.803 -89.052 1.00 79.62 82 GLU A CA 1
ATOM 692 C C . GLU A 1 82 ? 51.960 -19.329 -88.620 1.00 79.62 82 GLU A C 1
ATOM 694 O O . GLU A 1 82 ? 51.897 -19.018 -87.432 1.00 79.62 82 GLU A O 1
ATOM 699 N N . LYS A 1 83 ? 51.924 -18.393 -89.577 1.00 82.06 83 LYS A N 1
ATOM 700 C CA . LYS A 1 83 ? 51.834 -16.948 -89.288 1.00 82.06 83 LYS A CA 1
ATOM 701 C C . LYS A 1 83 ? 50.551 -16.566 -88.552 1.00 82.06 83 LYS A C 1
ATOM 703 O O . LYS A 1 83 ? 50.520 -15.583 -87.810 1.00 82.06 83 LYS A O 1
ATOM 708 N N . GLN A 1 84 ? 49.467 -17.297 -88.790 1.00 79.69 84 GLN A N 1
ATOM 709 C CA . GLN A 1 84 ? 48.202 -17.086 -88.099 1.00 79.69 84 GLN A CA 1
ATOM 710 C C . GLN A 1 84 ? 48.259 -17.616 -86.656 1.00 79.69 84 GLN A C 1
ATOM 712 O O . GLN A 1 84 ? 47.740 -16.960 -85.753 1.00 79.69 84 GLN A O 1
ATOM 717 N N . LEU A 1 85 ? 48.939 -18.741 -86.418 1.00 82.50 85 LEU A N 1
ATOM 718 C CA . LEU A 1 85 ? 49.204 -19.272 -85.079 1.00 82.50 85 LEU A CA 1
ATOM 719 C C . LEU A 1 85 ? 50.101 -18.336 -84.264 1.00 82.50 85 LEU A C 1
ATOM 721 O O . LEU A 1 85 ? 49.728 -17.988 -83.147 1.00 82.50 85 LEU A O 1
ATOM 725 N N . GLU A 1 86 ? 51.203 -17.838 -84.831 1.00 83.75 86 GLU A N 1
ATOM 726 C CA . GLU A 1 86 ? 52.085 -16.865 -84.164 1.00 83.75 86 GLU A CA 1
ATOM 727 C C . GLU A 1 86 ? 51.328 -15.595 -83.739 1.00 83.75 86 GLU A C 1
ATOM 729 O O . GLU A 1 86 ? 51.545 -15.062 -82.646 1.00 83.75 86 GLU A O 1
ATOM 734 N N . ARG A 1 87 ? 50.383 -15.132 -84.572 1.00 80.88 87 ARG A N 1
ATOM 735 C CA . ARG A 1 87 ? 49.486 -14.016 -84.234 1.00 80.88 87 ARG A CA 1
ATOM 736 C C . ARG A 1 87 ? 48.600 -14.353 -83.039 1.00 80.88 87 ARG A C 1
ATOM 738 O O . ARG A 1 87 ? 48.550 -13.559 -82.105 1.00 80.88 87 ARG A O 1
ATOM 745 N N . PHE A 1 88 ? 47.940 -15.510 -83.029 1.00 81.69 88 PHE A N 1
ATOM 746 C CA . PHE A 1 88 ? 47.097 -15.915 -81.899 1.00 81.69 88 PHE A CA 1
ATOM 747 C C . PHE A 1 88 ? 47.899 -16.114 -80.607 1.00 81.69 88 PHE A C 1
ATOM 749 O O . PHE A 1 88 ? 47.453 -15.705 -79.535 1.00 81.69 88 PHE A O 1
ATOM 756 N N . GLU A 1 89 ? 49.096 -16.695 -80.680 1.00 84.44 89 GLU A N 1
ATOM 757 C CA . GLU A 1 89 ? 49.972 -16.870 -79.518 1.00 84.44 89 GLU A CA 1
ATOM 758 C C . GLU A 1 89 ? 50.428 -15.534 -78.930 1.00 84.44 89 GLU A C 1
ATOM 760 O O . GLU A 1 89 ? 50.441 -15.355 -77.707 1.00 84.4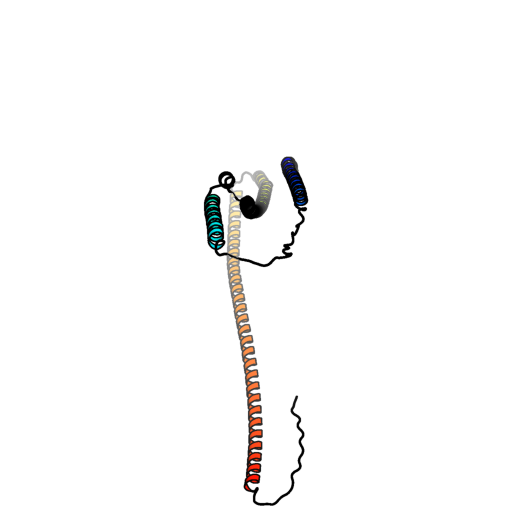4 89 GLU A O 1
ATOM 765 N N . TRP A 1 90 ? 50.765 -14.575 -79.792 1.00 83.06 90 TRP A N 1
ATOM 766 C CA . TRP A 1 90 ? 51.117 -13.225 -79.376 1.00 83.06 90 TRP A CA 1
ATOM 767 C C . TRP A 1 90 ? 49.918 -12.479 -78.767 1.00 83.06 90 TRP A C 1
ATOM 769 O O . TRP A 1 90 ? 50.053 -11.891 -77.692 1.00 83.06 90 TRP A O 1
ATOM 779 N N . GLN A 1 91 ? 48.727 -12.597 -79.368 1.00 82.25 91 GLN A N 1
ATOM 780 C CA . GLN A 1 91 ? 47.479 -12.053 -78.815 1.00 82.25 91 GLN A CA 1
ATOM 781 C C . GLN A 1 91 ? 47.183 -12.621 -77.417 1.00 82.25 91 GLN A C 1
ATOM 783 O O . GLN A 1 91 ? 46.881 -11.881 -76.481 1.00 82.25 91 GLN A O 1
ATOM 788 N N . LEU A 1 92 ? 47.327 -13.938 -77.233 1.00 83.00 92 LEU A N 1
ATOM 789 C CA . LEU A 1 92 ? 47.121 -14.595 -75.940 1.00 83.00 92 LEU A CA 1
ATOM 790 C C . LEU A 1 92 ? 48.121 -14.135 -74.874 1.00 83.00 92 LEU A C 1
ATOM 792 O O . LEU A 1 92 ? 47.764 -14.064 -73.696 1.00 83.00 92 LEU A O 1
ATOM 796 N N . ARG A 1 93 ? 49.365 -13.836 -75.260 1.00 85.00 93 ARG A N 1
ATOM 797 C CA . ARG A 1 93 ? 50.398 -13.337 -74.342 1.00 85.00 93 ARG A CA 1
ATOM 798 C C . ARG A 1 93 ? 50.039 -11.953 -73.807 1.00 85.00 93 ARG A C 1
ATOM 800 O O . ARG A 1 93 ? 49.990 -11.781 -72.591 1.00 85.00 93 ARG A O 1
ATOM 807 N N . ILE A 1 94 ? 49.692 -11.019 -74.692 1.00 82.38 94 ILE A N 1
ATOM 808 C CA . ILE A 1 94 ? 49.310 -9.656 -74.298 1.00 82.38 94 ILE A CA 1
ATOM 809 C C . ILE A 1 94 ? 48.018 -9.668 -73.475 1.00 82.38 94 ILE A C 1
ATOM 811 O O . ILE A 1 94 ? 47.932 -9.000 -72.447 1.00 82.38 94 ILE A O 1
ATOM 815 N N . LEU A 1 95 ? 47.031 -10.488 -73.849 1.00 83.38 95 LEU A N 1
ATOM 816 C CA . LEU A 1 95 ? 45.803 -10.649 -73.064 1.00 83.38 95 LEU A CA 1
ATOM 817 C C . LEU A 1 95 ? 46.080 -11.121 -71.630 1.00 83.38 95 LEU A C 1
ATOM 819 O O . LEU A 1 95 ? 45.472 -10.608 -70.690 1.00 83.38 95 LEU A O 1
ATOM 823 N N . LYS A 1 96 ? 47.004 -12.071 -71.437 1.00 85.88 96 LYS A N 1
ATOM 824 C CA . LYS A 1 96 ? 47.404 -12.523 -70.094 1.00 85.88 96 LYS A CA 1
ATOM 825 C C . LYS A 1 96 ? 48.030 -11.388 -69.286 1.00 85.88 96 LYS A C 1
ATOM 827 O O . LYS A 1 96 ? 47.640 -11.185 -68.140 1.00 85.88 96 LYS A O 1
ATOM 832 N N . GLU A 1 97 ? 48.939 -10.625 -69.885 1.00 85.69 97 GLU A N 1
ATOM 833 C CA . GLU A 1 97 ? 49.592 -9.486 -69.230 1.00 85.69 97 GLU A CA 1
ATOM 834 C C . GLU A 1 97 ? 48.584 -8.394 -68.841 1.00 85.69 97 GLU A C 1
ATOM 836 O O . GLU A 1 97 ? 48.599 -7.913 -67.709 1.00 85.69 97 GLU A O 1
ATOM 841 N N . VAL A 1 98 ? 47.627 -8.075 -69.718 1.00 86.38 98 VAL A N 1
ATOM 842 C CA . VAL A 1 98 ? 46.553 -7.101 -69.454 1.00 86.38 98 VAL A CA 1
ATOM 843 C C . VAL A 1 98 ? 45.623 -7.564 -68.329 1.00 86.38 98 VAL A C 1
ATOM 845 O O . VAL A 1 98 ? 45.203 -6.760 -67.494 1.00 86.38 98 VAL A O 1
ATOM 848 N N . LEU A 1 99 ? 45.294 -8.856 -68.267 1.00 82.75 99 LEU A N 1
ATOM 849 C CA . LEU A 1 99 ? 44.479 -9.402 -67.178 1.00 82.75 99 LEU A CA 1
ATOM 850 C C . LEU A 1 99 ? 45.232 -9.408 -65.836 1.00 82.75 99 LEU A C 1
ATOM 852 O O . LEU A 1 99 ? 44.603 -9.219 -64.793 1.00 82.75 99 LEU A O 1
ATOM 856 N N . SER A 1 100 ? 46.557 -9.578 -65.856 1.00 86.44 100 SER A N 1
ATOM 857 C CA . SER A 1 100 ? 47.415 -9.566 -64.664 1.00 86.44 100 SER A CA 1
ATOM 858 C C . SER A 1 100 ? 47.831 -8.166 -64.195 1.00 86.44 100 SER A C 1
ATOM 860 O O . SER A 1 100 ? 48.128 -7.999 -63.013 1.00 86.44 100 SER A O 1
ATOM 862 N N . ALA A 1 101 ? 47.835 -7.161 -65.075 1.00 85.06 101 ALA A N 1
ATOM 863 C CA . ALA A 1 101 ? 48.228 -5.791 -64.746 1.00 85.06 101 ALA A CA 1
ATOM 864 C C . ALA A 1 101 ? 47.300 -5.151 -63.702 1.00 85.06 101 ALA A C 1
ATOM 866 O O . ALA A 1 101 ? 46.089 -5.428 -63.662 1.00 85.06 101 ALA A O 1
ATOM 867 N N . ASN A 1 102 ? 47.849 -4.269 -62.863 1.00 77.00 102 ASN A N 1
ATOM 868 C CA . ASN A 1 102 ? 47.122 -3.697 -61.742 1.00 77.00 102 ASN A CA 1
ATOM 869 C C . ASN A 1 102 ? 46.622 -2.288 -62.086 1.00 77.00 102 ASN A C 1
ATOM 871 O O . ASN A 1 102 ? 47.368 -1.332 -62.244 1.00 77.00 102 ASN A O 1
ATOM 875 N N . GLY A 1 103 ? 45.304 -2.133 -62.171 1.00 76.88 103 GLY A N 1
ATOM 876 C CA . GLY A 1 103 ? 44.695 -0.838 -62.458 1.00 76.88 103 GLY A CA 1
ATOM 877 C C . GLY A 1 103 ? 44.530 -0.524 -63.947 1.00 76.88 103 GLY A C 1
ATOM 878 O O . GLY A 1 103 ? 44.964 -1.235 -64.845 1.00 76.88 103 GLY A O 1
ATOM 879 N N . ASN A 1 104 ? 43.773 0.540 -64.211 1.00 76.75 104 ASN A N 1
ATOM 880 C CA . ASN A 1 104 ? 43.353 0.916 -65.560 1.00 76.75 104 ASN A CA 1
ATOM 881 C C . ASN A 1 104 ? 44.457 1.501 -66.470 1.00 76.75 104 ASN A C 1
ATOM 883 O O . ASN A 1 104 ? 44.433 1.180 -67.655 1.00 76.75 104 ASN A O 1
ATOM 887 N N . PRO A 1 105 ? 45.389 2.351 -65.986 1.00 79.06 105 PRO A N 1
ATOM 888 C CA . PRO A 1 105 ? 46.358 2.990 -66.877 1.00 79.06 105 PRO A CA 1
ATOM 889 C C . PRO A 1 105 ? 47.388 1.992 -67.422 1.00 79.06 105 PRO A C 1
ATOM 891 O O . PRO A 1 105 ? 47.642 2.006 -68.620 1.00 79.06 105 PRO A O 1
ATOM 894 N N . GLU A 1 106 ? 47.875 1.068 -66.586 1.00 81.75 106 GLU A N 1
ATOM 895 C CA . GLU A 1 106 ? 48.808 0.002 -66.988 1.00 81.75 106 GLU A CA 1
ATOM 896 C C . GLU A 1 106 ? 48.193 -0.912 -68.062 1.00 81.75 106 GLU A C 1
ATOM 898 O O . GLU A 1 106 ? 48.817 -1.226 -69.071 1.00 81.75 106 GLU A O 1
ATOM 903 N N . ARG A 1 107 ? 46.913 -1.274 -67.899 1.00 83.25 107 ARG A N 1
ATOM 904 C CA . ARG A 1 107 ? 46.162 -2.081 -68.877 1.00 83.25 107 ARG A CA 1
ATOM 905 C C . ARG A 1 107 ? 45.956 -1.366 -70.209 1.00 83.25 107 ARG A C 1
ATOM 907 O O . ARG A 1 107 ? 45.993 -2.005 -71.253 1.00 83.25 107 ARG A O 1
ATOM 914 N N . ALA A 1 108 ? 45.706 -0.059 -70.172 1.00 82.00 108 ALA A N 1
ATOM 915 C CA . ALA A 1 108 ? 45.511 0.745 -71.374 1.00 82.00 108 ALA A CA 1
ATOM 916 C C . ALA A 1 108 ? 46.819 0.967 -72.141 1.00 82.00 108 ALA A C 1
ATOM 918 O O . ALA A 1 108 ? 46.778 1.159 -73.349 1.00 82.00 108 ALA A O 1
ATOM 919 N N . GLU A 1 109 ? 47.962 0.958 -71.457 1.00 82.88 109 GLU A N 1
ATOM 920 C CA . GLU A 1 109 ? 49.283 1.083 -72.071 1.00 82.88 109 GLU A CA 1
ATOM 921 C C . GLU A 1 109 ? 49.696 -0.205 -72.794 1.00 82.88 109 GLU A C 1
ATOM 923 O O . GLU A 1 109 ? 50.032 -0.141 -73.971 1.00 82.88 109 GLU A O 1
ATOM 928 N N . LEU A 1 110 ? 49.522 -1.370 -72.159 1.00 81.50 110 LEU A N 1
ATOM 929 C CA . LEU A 1 110 ? 49.805 -2.688 -72.755 1.00 81.50 110 LEU A CA 1
ATOM 930 C C . LEU A 1 110 ? 48.960 -3.009 -74.002 1.00 81.50 110 LEU A C 1
ATOM 932 O O . LEU A 1 110 ? 49.376 -3.787 -74.855 1.00 81.50 110 LEU A O 1
ATOM 936 N N . LEU A 1 111 ? 47.768 -2.417 -74.123 1.00 81.81 111 LEU A N 1
ATOM 937 C CA . LEU A 1 111 ? 46.879 -2.615 -75.273 1.00 81.81 111 LEU A CA 1
ATOM 938 C C . LEU A 1 111 ? 47.205 -1.707 -76.472 1.00 81.81 111 LEU A C 1
ATOM 940 O O . LEU A 1 111 ? 46.686 -1.956 -77.556 1.00 81.81 111 LEU A O 1
ATOM 944 N N . LYS A 1 112 ? 48.043 -0.670 -76.317 1.00 78.81 112 LYS A N 1
ATOM 945 C CA . LYS A 1 112 ? 48.407 0.237 -77.428 1.00 78.81 112 LYS A CA 1
ATOM 946 C C . LYS A 1 112 ? 49.289 -0.431 -78.477 1.00 78.81 112 LYS A C 1
ATOM 948 O O . LYS A 1 112 ? 49.190 -0.083 -79.648 1.00 78.81 112 LYS A O 1
ATOM 953 N N . ASP A 1 113 ? 50.119 -1.379 -78.053 1.00 69.31 113 ASP A N 1
ATOM 954 C CA . ASP A 1 113 ? 51.086 -2.064 -78.916 1.00 69.31 113 ASP A CA 1
ATOM 955 C C . ASP A 1 113 ? 50.484 -3.292 -79.620 1.00 69.31 113 ASP A C 1
ATOM 957 O O . ASP A 1 113 ? 51.178 -3.998 -80.351 1.00 69.31 113 ASP A O 1
ATOM 961 N N . HIS A 1 114 ? 49.194 -3.569 -79.405 1.00 76.75 114 HIS A N 1
ATOM 962 C CA . HIS A 1 114 ? 48.516 -4.743 -79.933 1.00 76.75 114 HIS A CA 1
ATOM 963 C C . HIS A 1 114 ? 48.083 -4.544 -81.401 1.00 76.75 114 HIS A C 1
ATOM 965 O O . HIS A 1 114 ? 47.435 -3.560 -81.745 1.00 76.75 114 HIS A O 1
ATOM 971 N N . ALA A 1 115 ? 48.392 -5.503 -82.279 1.00 70.69 115 ALA A N 1
ATOM 972 C CA . ALA A 1 115 ? 48.165 -5.407 -83.727 1.00 70.69 115 ALA A CA 1
ATOM 973 C C . ALA A 1 115 ? 46.691 -5.561 -84.158 1.00 70.69 115 ALA A C 1
ATOM 975 O O . ALA A 1 115 ? 46.358 -5.302 -85.311 1.00 70.69 115 ALA A O 1
ATOM 976 N N . ASP A 1 116 ? 45.827 -6.023 -83.253 1.00 78.44 116 ASP A N 1
ATOM 977 C CA . ASP A 1 116 ? 44.398 -6.243 -83.494 1.00 78.44 116 ASP A CA 1
ATOM 978 C C . ASP A 1 116 ? 43.572 -5.245 -82.675 1.00 78.44 116 ASP A C 1
ATOM 980 O O . ASP A 1 116 ? 43.497 -5.334 -81.442 1.00 78.44 116 ASP A O 1
ATOM 984 N N . GLU A 1 117 ? 43.005 -4.268 -83.380 1.00 80.25 117 GLU A N 1
ATOM 985 C CA . GLU A 1 117 ? 42.253 -3.143 -82.822 1.00 80.25 117 GLU A CA 1
ATOM 986 C C . GLU A 1 117 ? 40.877 -3.576 -82.288 1.00 80.25 117 GLU A C 1
ATOM 988 O O . GLU A 1 117 ? 40.418 -3.063 -81.263 1.00 80.25 117 GLU A O 1
ATOM 993 N N . GLU A 1 118 ? 40.245 -4.577 -82.914 1.00 80.56 118 GLU A N 1
ATOM 994 C CA . GLU A 1 118 ? 38.933 -5.093 -82.506 1.00 80.56 118 GLU A CA 1
ATOM 995 C C . GLU A 1 118 ? 39.022 -5.817 -81.158 1.00 80.56 118 GLU A C 1
ATOM 997 O O . GLU A 1 118 ? 38.199 -5.592 -80.261 1.00 80.56 118 GLU A O 1
ATOM 1002 N N . VAL A 1 119 ? 40.068 -6.631 -80.973 1.00 81.81 119 VAL A N 1
ATOM 1003 C CA . VAL A 1 119 ? 40.339 -7.324 -79.704 1.00 81.81 119 VAL A CA 1
ATOM 1004 C C . VAL A 1 119 ? 40.602 -6.321 -78.577 1.00 81.81 119 VAL A C 1
ATOM 1006 O O . VAL A 1 119 ? 40.071 -6.478 -77.475 1.00 81.81 119 VAL A O 1
ATOM 1009 N N . CYS A 1 120 ? 41.347 -5.245 -78.840 1.00 83.50 120 CYS A N 1
ATOM 1010 C CA . CYS A 1 120 ? 41.624 -4.211 -77.837 1.00 83.50 120 CYS A CA 1
ATOM 1011 C C . CYS A 1 120 ? 40.375 -3.438 -77.428 1.00 83.50 120 CYS A C 1
ATOM 1013 O O . CYS A 1 120 ? 40.140 -3.227 -76.234 1.00 83.50 120 CYS A O 1
ATOM 1015 N N . ALA A 1 121 ? 39.551 -3.052 -78.404 1.00 85.56 121 ALA A N 1
ATOM 1016 C CA . ALA A 1 121 ? 38.286 -2.376 -78.153 1.00 85.56 121 ALA A CA 1
ATOM 1017 C C . ALA A 1 121 ? 37.346 -3.247 -77.302 1.00 85.56 121 ALA A C 1
ATOM 1019 O O . ALA A 1 121 ? 36.742 -2.756 -76.342 1.00 85.56 121 ALA A O 1
ATOM 1020 N N . LEU A 1 122 ? 37.274 -4.551 -77.596 1.00 87.75 122 LEU A N 1
ATOM 1021 C CA . LEU A 1 122 ? 36.472 -5.501 -76.828 1.00 87.75 122 LEU A CA 1
ATOM 1022 C C . LEU A 1 122 ? 36.980 -5.653 -75.386 1.00 87.75 122 LEU A C 1
ATOM 1024 O O . LEU A 1 122 ? 36.184 -5.587 -74.449 1.00 87.75 122 LEU A O 1
ATOM 1028 N N . VAL A 1 123 ? 38.290 -5.810 -75.181 1.00 86.69 123 VAL A N 1
ATOM 1029 C CA . VAL A 1 123 ? 38.887 -5.950 -73.840 1.00 86.69 123 VAL A CA 1
ATOM 1030 C C . VAL A 1 123 ? 38.673 -4.691 -73.001 1.00 86.69 123 VAL A C 1
ATOM 1032 O O . VAL A 1 123 ? 38.267 -4.793 -71.841 1.00 86.69 123 VAL A O 1
ATOM 1035 N N . LEU A 1 124 ? 38.879 -3.501 -73.575 1.00 85.88 124 LEU A N 1
ATOM 1036 C CA . LEU A 1 124 ? 38.609 -2.231 -72.893 1.00 85.88 124 LEU A CA 1
ATOM 1037 C C . LEU A 1 124 ? 37.127 -2.093 -72.526 1.00 85.88 124 LEU A C 1
ATOM 1039 O O . LEU A 1 124 ? 36.818 -1.686 -71.405 1.00 85.88 124 LEU A O 1
ATOM 1043 N N . SER A 1 125 ? 36.221 -2.488 -73.426 1.00 89.94 125 SER A N 1
ATOM 1044 C CA . SER A 1 125 ? 34.776 -2.484 -73.177 1.00 89.94 125 SER A CA 1
ATOM 1045 C C . SER A 1 125 ? 34.379 -3.433 -72.042 1.00 89.94 125 SER A C 1
ATOM 1047 O O . SER A 1 125 ? 33.647 -3.034 -71.137 1.00 89.94 125 SER A O 1
ATOM 1049 N N . ILE A 1 126 ? 34.903 -4.664 -72.028 1.00 89.56 126 ILE A N 1
ATOM 1050 C CA . ILE A 1 126 ? 34.651 -5.637 -70.955 1.00 89.56 126 ILE A CA 1
ATOM 1051 C C . ILE A 1 126 ? 35.206 -5.120 -69.625 1.00 89.56 126 ILE A C 1
ATOM 1053 O O . ILE A 1 126 ? 34.520 -5.188 -68.608 1.00 89.56 126 ILE A O 1
ATOM 1057 N N . LEU A 1 127 ? 36.422 -4.567 -69.612 1.00 87.81 127 LEU A N 1
ATOM 1058 C CA . LEU A 1 127 ? 37.026 -4.006 -68.403 1.00 87.81 127 LEU A CA 1
ATOM 1059 C C . LEU A 1 127 ? 36.236 -2.812 -67.859 1.00 87.81 127 LEU A C 1
ATOM 1061 O O . LEU A 1 127 ? 36.114 -2.676 -66.641 1.00 87.81 127 LEU A O 1
ATOM 1065 N N . ASP A 1 128 ? 35.722 -1.942 -68.727 1.00 89.69 128 ASP A N 1
ATOM 1066 C CA . ASP A 1 128 ? 34.856 -0.832 -68.325 1.00 89.69 128 ASP A CA 1
ATOM 1067 C C . ASP A 1 128 ? 33.510 -1.338 -67.794 1.00 89.69 128 ASP A C 1
ATOM 1069 O O . ASP A 1 128 ? 33.056 -0.916 -66.729 1.00 89.69 128 ASP A O 1
ATOM 1073 N N . LYS A 1 129 ? 32.918 -2.338 -68.454 1.00 93.56 129 LYS A N 1
ATOM 1074 C CA . LYS A 1 129 ? 31.681 -2.979 -68.002 1.00 93.56 129 LYS A CA 1
ATOM 1075 C C . LYS A 1 129 ? 31.842 -3.650 -66.635 1.00 93.56 129 LYS A C 1
ATOM 1077 O O . LYS A 1 129 ? 31.062 -3.383 -65.730 1.00 93.56 129 LYS A O 1
ATOM 1082 N N . VAL A 1 130 ? 32.904 -4.427 -66.427 1.00 92.19 130 VAL A N 1
ATOM 1083 C CA . VAL A 1 130 ? 33.196 -5.056 -65.127 1.00 92.19 130 VAL A CA 1
ATOM 1084 C C . VAL A 1 130 ? 33.424 -4.000 -64.045 1.00 92.19 130 VAL A C 1
ATOM 1086 O O . VAL A 1 130 ? 32.916 -4.145 -62.935 1.00 92.19 130 VAL A O 1
ATOM 1089 N N . LYS A 1 131 ? 34.147 -2.911 -64.336 1.00 90.50 131 LYS A N 1
ATOM 1090 C CA . LYS A 1 131 ? 34.339 -1.811 -63.373 1.00 90.50 131 LYS A CA 1
ATOM 1091 C C . LYS A 1 131 ? 33.024 -1.121 -63.034 1.00 90.50 131 LYS A C 1
ATOM 1093 O O . LYS A 1 131 ? 32.761 -0.857 -61.863 1.00 90.50 131 LYS A O 1
ATOM 1098 N N . THR A 1 132 ? 32.208 -0.806 -64.033 1.00 93.38 132 THR A N 1
ATOM 1099 C CA . THR A 1 132 ? 30.926 -0.123 -63.828 1.00 93.38 132 THR A CA 1
ATOM 1100 C C . THR A 1 132 ? 29.936 -1.004 -63.067 1.00 93.38 132 THR A C 1
ATOM 1102 O O . THR A 1 132 ? 29.318 -0.517 -62.124 1.00 93.38 132 THR A O 1
ATOM 1105 N N . GLU A 1 133 ? 29.861 -2.301 -63.369 1.00 94.56 133 GLU A N 1
ATOM 1106 C CA . GLU A 1 133 ? 29.049 -3.274 -62.625 1.00 94.56 133 GLU A CA 1
ATOM 1107 C C . GLU A 1 133 ? 29.566 -3.459 -61.189 1.00 94.56 133 GLU A C 1
ATOM 1109 O O . GLU A 1 133 ? 28.816 -3.258 -60.237 1.00 94.56 133 GLU A O 1
ATOM 1114 N N . THR A 1 134 ? 30.870 -3.692 -60.998 1.00 93.81 134 THR A N 1
ATOM 1115 C CA . THR A 1 134 ? 31.464 -3.862 -59.656 1.00 93.81 134 THR A CA 1
ATOM 1116 C C . THR A 1 134 ? 31.296 -2.604 -58.798 1.00 93.81 134 THR A C 1
ATOM 1118 O O . THR A 1 134 ? 30.990 -2.681 -57.607 1.00 93.81 134 THR A O 1
ATOM 1121 N N . THR A 1 135 ? 31.477 -1.413 -59.377 1.00 94.69 135 THR A N 1
ATOM 1122 C CA . THR A 1 135 ? 31.252 -0.153 -58.652 1.00 94.69 135 THR A CA 1
ATOM 1123 C C . THR A 1 135 ? 29.773 0.069 -58.351 1.00 94.69 135 THR A C 1
ATOM 1125 O O . THR A 1 135 ? 29.454 0.576 -57.275 1.00 94.69 135 THR A O 1
ATOM 1128 N N . ALA A 1 136 ? 28.858 -0.320 -59.243 1.00 96.00 136 ALA A N 1
ATOM 1129 C CA . ALA A 1 136 ? 27.424 -0.285 -58.977 1.00 96.00 136 ALA A CA 1
ATOM 1130 C C . ALA A 1 136 ? 27.048 -1.219 -57.814 1.00 96.00 136 ALA A C 1
ATOM 1132 O O . ALA A 1 136 ? 26.375 -0.768 -56.885 1.00 96.00 136 ALA A O 1
ATOM 1133 N N . ASP A 1 137 ? 27.550 -2.453 -57.800 1.00 95.88 137 ASP A N 1
ATOM 1134 C CA . ASP A 1 137 ? 27.293 -3.435 -56.741 1.00 95.88 137 ASP A CA 1
ATOM 1135 C C . ASP A 1 137 ? 27.835 -2.976 -55.384 1.00 95.88 137 ASP A C 1
ATOM 1137 O O . ASP A 1 137 ? 27.116 -2.987 -54.380 1.00 95.88 137 ASP A O 1
ATOM 1141 N N . LEU A 1 138 ? 29.075 -2.475 -55.343 1.00 96.56 138 LEU A N 1
ATOM 1142 C CA . LEU A 1 138 ? 29.655 -1.901 -54.125 1.00 96.56 138 LEU A CA 1
ATOM 1143 C C . LEU A 1 138 ? 28.859 -0.689 -53.626 1.00 96.56 138 LEU A C 1
ATOM 1145 O O . LEU A 1 138 ? 28.653 -0.542 -52.419 1.00 96.56 138 LEU A O 1
ATOM 1149 N N . ASN A 1 139 ? 28.367 0.160 -54.533 1.00 96.88 139 ASN A N 1
ATOM 1150 C CA . ASN A 1 139 ? 27.511 1.290 -54.175 1.00 96.88 139 ASN A CA 1
ATOM 1151 C C . ASN A 1 139 ? 26.167 0.830 -53.594 1.00 96.88 139 ASN A C 1
ATOM 1153 O O . ASN A 1 139 ? 25.699 1.419 -52.617 1.00 96.88 139 ASN A O 1
ATOM 1157 N N . VAL A 1 140 ? 25.552 -0.215 -54.158 1.00 97.31 140 VAL A N 1
ATOM 1158 C CA . VAL A 1 140 ? 24.309 -0.803 -53.636 1.00 97.31 140 VAL A CA 1
ATOM 1159 C C . VAL A 1 140 ? 24.539 -1.382 -52.243 1.00 97.31 140 VAL A C 1
ATOM 1161 O O . VAL A 1 140 ? 23.788 -1.050 -51.326 1.00 97.31 140 VAL A O 1
ATOM 1164 N N . LEU A 1 141 ? 25.598 -2.172 -52.050 1.00 97.38 141 LEU A N 1
ATOM 1165 C CA . LEU A 1 141 ? 25.948 -2.741 -50.746 1.00 97.38 141 LEU A CA 1
ATOM 1166 C C . LEU A 1 141 ? 26.243 -1.657 -49.706 1.00 97.38 141 LEU A C 1
ATOM 1168 O O . LEU A 1 141 ? 25.788 -1.752 -48.566 1.00 97.38 141 LEU A O 1
ATOM 1172 N N . HIS A 1 142 ? 26.977 -0.609 -50.080 1.00 97.06 142 HIS A N 1
ATOM 1173 C CA . HIS A 1 142 ? 27.258 0.514 -49.190 1.00 97.06 142 HIS A CA 1
ATOM 1174 C C . HIS A 1 142 ? 25.978 1.273 -48.813 1.00 97.06 142 HIS A C 1
ATOM 1176 O O . HIS A 1 142 ? 25.767 1.582 -47.641 1.00 97.06 142 HIS A O 1
ATOM 1182 N N . GLU A 1 143 ? 25.099 1.554 -49.777 1.00 97.62 143 GLU A N 1
ATOM 1183 C CA . GLU A 1 143 ? 23.815 2.207 -49.514 1.00 97.62 143 GLU A CA 1
ATOM 1184 C C . GLU A 1 143 ? 22.926 1.335 -48.614 1.00 97.62 143 GLU A C 1
ATOM 1186 O O . GLU A 1 143 ? 22.328 1.860 -47.678 1.00 97.62 143 GLU A O 1
ATOM 1191 N N . GLN A 1 144 ? 22.882 0.017 -48.831 1.00 97.62 144 GLN A N 1
ATOM 1192 C CA . GLN A 1 144 ? 22.157 -0.918 -47.967 1.00 97.62 144 GLN A CA 1
ATOM 1193 C C . GLN A 1 144 ? 22.714 -0.914 -46.539 1.00 97.62 144 GLN A C 1
ATOM 1195 O O . GLN A 1 144 ? 21.952 -0.685 -45.603 1.00 97.62 144 GLN A O 1
ATOM 1200 N N . LYS A 1 145 ? 24.034 -1.080 -46.365 1.00 97.44 145 LYS A N 1
ATOM 1201 C CA . LYS A 1 145 ? 24.696 -1.028 -45.047 1.00 97.44 145 LYS A CA 1
ATOM 1202 C C . LYS A 1 145 ? 24.482 0.313 -44.346 1.00 97.44 145 LYS A C 1
ATOM 1204 O O . LYS A 1 145 ? 24.267 0.363 -43.139 1.00 97.44 145 LYS A O 1
ATOM 1209 N N . SER A 1 146 ? 24.523 1.412 -45.097 1.00 96.81 146 SER A N 1
ATOM 1210 C CA . SER A 1 146 ? 24.235 2.740 -44.561 1.00 96.81 146 SER A CA 1
ATOM 1211 C C . SER A 1 146 ? 22.781 2.839 -44.098 1.00 96.81 146 SER A C 1
ATOM 1213 O O . SER A 1 146 ? 22.522 3.306 -42.992 1.00 96.81 146 SER A O 1
ATOM 1215 N N . GLN A 1 147 ? 21.829 2.358 -44.901 1.00 97.56 147 GLN A N 1
ATOM 1216 C CA . GLN A 1 147 ? 20.411 2.372 -44.555 1.00 97.56 147 GLN A CA 1
ATOM 1217 C C . GLN A 1 147 ? 20.112 1.522 -43.317 1.00 97.56 147 GLN A C 1
ATOM 1219 O O . GLN A 1 147 ? 19.430 2.018 -42.419 1.00 97.56 147 GLN A O 1
ATOM 1224 N N . THR A 1 148 ? 20.647 0.301 -43.219 1.00 97.12 148 THR A N 1
ATOM 1225 C CA . THR A 1 148 ? 20.446 -0.563 -42.045 1.00 97.12 148 THR A CA 1
ATOM 1226 C C . THR A 1 148 ? 21.019 0.075 -40.785 1.00 97.12 148 THR A C 1
ATOM 1228 O O . THR A 1 148 ? 20.281 0.228 -39.815 1.00 97.12 148 THR A O 1
ATOM 1231 N N . ALA A 1 149 ? 22.261 0.570 -40.830 1.00 97.44 149 ALA A N 1
ATOM 1232 C CA . ALA A 1 149 ? 22.890 1.246 -39.696 1.00 97.44 149 ALA A CA 1
ATOM 1233 C C . ALA A 1 149 ? 22.111 2.501 -39.262 1.00 97.44 149 ALA A C 1
ATOM 1235 O O . ALA A 1 149 ? 21.903 2.733 -38.071 1.00 97.44 149 ALA A O 1
ATOM 1236 N N . THR A 1 150 ? 21.622 3.308 -40.215 1.00 97.25 150 THR A N 1
ATOM 1237 C CA . THR A 1 150 ? 20.774 4.462 -39.867 1.00 97.25 150 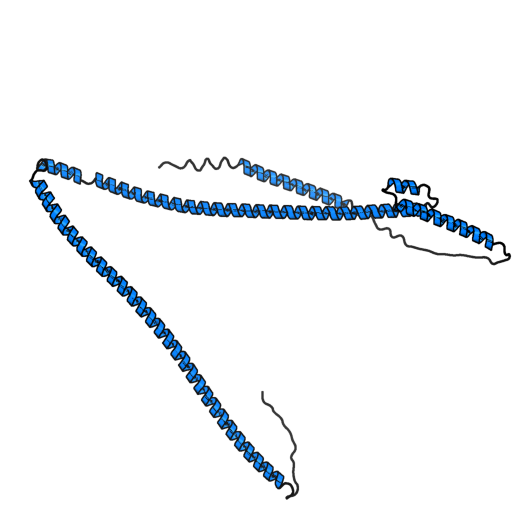THR A CA 1
ATOM 1238 C C . THR A 1 150 ? 19.436 4.045 -39.266 1.00 97.25 150 THR A C 1
ATOM 1240 O O . THR A 1 150 ? 18.986 4.689 -38.325 1.00 97.25 150 THR A O 1
ATOM 1243 N N . GLY A 1 151 ? 18.819 2.969 -39.762 1.00 98.19 151 GLY A N 1
ATOM 1244 C CA . GLY A 1 151 ? 17.556 2.460 -39.237 1.00 98.19 151 GLY A CA 1
ATOM 1245 C C . GLY A 1 151 ? 17.691 1.855 -37.839 1.00 98.19 151 GLY A C 1
ATOM 1246 O O . GLY A 1 151 ? 16.800 2.032 -37.016 1.00 98.19 151 GLY A O 1
ATOM 1247 N N . GLU A 1 152 ? 18.796 1.168 -37.549 1.00 97.88 152 GLU A N 1
ATOM 1248 C CA . GLU A 1 152 ? 19.122 0.667 -36.205 1.00 97.88 152 GLU A CA 1
ATOM 1249 C C . GLU A 1 152 ? 19.374 1.812 -35.230 1.00 97.88 152 GLU A C 1
ATOM 1251 O O . GLU A 1 152 ? 18.804 1.834 -34.142 1.00 97.88 152 GLU A O 1
ATOM 1256 N N . HIS A 1 153 ? 20.154 2.814 -35.639 1.00 97.69 153 HIS A N 1
ATOM 1257 C CA . HIS A 1 153 ? 20.378 3.996 -34.816 1.00 97.69 153 HIS A CA 1
ATOM 1258 C C . HIS A 1 153 ? 19.075 4.759 -34.531 1.00 97.69 153 HIS A C 1
ATOM 1260 O O . HIS A 1 153 ? 18.840 5.160 -33.394 1.00 97.69 153 HIS A O 1
ATOM 1266 N N . GLU A 1 154 ? 18.207 4.940 -35.534 1.00 98.12 154 GLU A N 1
ATOM 1267 C CA . GLU A 1 154 ? 16.891 5.563 -35.342 1.00 98.12 154 GLU A CA 1
ATOM 1268 C C . GLU A 1 154 ? 16.024 4.754 -34.361 1.00 98.12 154 GLU A C 1
ATOM 1270 O O . GLU A 1 154 ? 15.465 5.347 -33.438 1.00 98.12 154 GLU A O 1
ATOM 1275 N N . ARG A 1 155 ? 15.997 3.418 -34.475 1.00 98.19 155 ARG A N 1
ATOM 1276 C CA . ARG A 1 155 ? 15.294 2.533 -33.528 1.00 98.19 155 ARG A CA 1
ATOM 1277 C C . ARG A 1 155 ? 15.816 2.673 -32.098 1.00 98.19 155 ARG A C 1
ATOM 1279 O O . ARG A 1 155 ? 15.026 2.909 -31.190 1.00 98.19 155 ARG A O 1
ATOM 1286 N N . HIS A 1 156 ? 17.132 2.627 -31.898 1.00 97.94 156 HIS A N 1
ATOM 1287 C CA . HIS A 1 156 ? 17.726 2.796 -30.570 1.00 97.94 156 HIS A CA 1
ATOM 1288 C C . HIS A 1 156 ? 17.432 4.167 -29.957 1.00 97.94 156 HIS A C 1
ATOM 1290 O O . HIS A 1 156 ? 17.201 4.272 -28.753 1.00 97.94 156 HIS A O 1
ATOM 1296 N N . VAL A 1 157 ? 17.415 5.228 -30.768 1.00 98.25 157 VAL A N 1
ATOM 1297 C CA . VAL A 1 157 ? 17.043 6.568 -30.297 1.00 98.25 157 VAL A CA 1
ATOM 1298 C C . VAL A 1 157 ? 15.574 6.615 -29.874 1.00 98.25 157 VAL A C 1
ATOM 1300 O O . VAL A 1 157 ? 15.271 7.203 -28.838 1.00 98.25 157 VAL A O 1
ATOM 1303 N N . GLU A 1 158 ? 14.668 5.998 -30.633 1.00 98.25 158 GLU A N 1
ATOM 1304 C CA . GLU A 1 158 ? 13.244 5.926 -30.278 1.00 98.25 158 GLU A CA 1
ATOM 1305 C C . GLU A 1 158 ? 13.009 5.098 -29.005 1.00 98.25 158 GLU A C 1
ATOM 1307 O O . GLU A 1 158 ? 12.239 5.507 -28.139 1.00 98.25 158 GLU A O 1
ATOM 1312 N N . GLU A 1 159 ? 13.702 3.970 -28.844 1.00 98.19 159 GLU A N 1
ATOM 1313 C CA . GLU A 1 159 ? 13.651 3.144 -27.630 1.00 98.19 159 GLU A CA 1
ATOM 1314 C C . GLU A 1 159 ? 14.174 3.891 -26.399 1.00 98.19 159 GLU A C 1
ATOM 1316 O O . GLU A 1 159 ? 13.568 3.831 -25.329 1.00 98.19 159 GLU A O 1
ATOM 1321 N N . LEU A 1 160 ? 15.286 4.620 -26.537 1.00 98.31 160 LEU A N 1
ATOM 1322 C CA . LEU A 1 160 ? 15.820 5.462 -25.465 1.00 98.31 160 LEU A CA 1
ATOM 1323 C C . LEU A 1 160 ? 14.852 6.588 -25.092 1.00 98.31 160 LEU A C 1
ATOM 1325 O O . LEU A 1 160 ? 14.666 6.857 -23.909 1.00 98.31 160 LEU A O 1
ATOM 1329 N N . GLN A 1 161 ? 14.212 7.222 -26.077 1.00 98.25 161 GLN A N 1
ATOM 1330 C CA . GLN A 1 161 ? 13.209 8.259 -25.825 1.00 98.25 161 GLN A CA 1
ATOM 1331 C C . GLN A 1 161 ? 11.999 7.705 -25.074 1.00 98.25 161 GLN A C 1
ATOM 1333 O O . GLN A 1 161 ? 11.596 8.299 -24.079 1.00 98.25 161 GLN A O 1
ATOM 1338 N N . LYS A 1 162 ? 11.475 6.546 -25.491 1.00 98.50 162 LYS A N 1
ATOM 1339 C CA . LYS A 1 162 ? 10.356 5.885 -24.806 1.00 98.50 162 LYS A CA 1
ATOM 1340 C C . LYS A 1 162 ? 10.696 5.526 -23.362 1.00 98.50 162 LYS A C 1
ATOM 1342 O O . LYS A 1 162 ? 9.905 5.824 -22.476 1.00 98.50 162 LYS A O 1
ATOM 1347 N N . ARG A 1 163 ? 11.876 4.941 -23.115 1.00 98.19 163 ARG A N 1
ATOM 1348 C CA . ARG A 1 163 ? 12.327 4.619 -21.750 1.00 98.19 163 ARG A CA 1
ATOM 1349 C C . ARG A 1 163 ? 12.438 5.863 -20.880 1.00 98.19 163 ARG A C 1
ATOM 1351 O O . ARG A 1 163 ? 11.898 5.881 -19.787 1.00 98.19 163 ARG A O 1
ATOM 1358 N N . HIS A 1 164 ? 13.054 6.925 -21.392 1.00 98.00 164 HIS A N 1
ATOM 1359 C CA . HIS A 1 164 ? 13.160 8.185 -20.661 1.00 98.00 164 HIS A CA 1
ATOM 1360 C C . HIS A 1 164 ? 11.785 8.811 -20.362 1.00 98.00 164 HIS A C 1
ATOM 1362 O O . HIS A 1 164 ? 11.568 9.346 -19.278 1.00 98.00 164 HIS A O 1
ATOM 1368 N N . GLU A 1 165 ? 10.845 8.775 -21.311 1.00 98.25 165 GLU A N 1
ATOM 1369 C CA . GLU A 1 165 ? 9.476 9.256 -21.088 1.00 98.25 165 GLU A CA 1
ATOM 1370 C C . GLU A 1 165 ? 8.748 8.432 -20.019 1.00 98.25 165 GLU A C 1
ATOM 1372 O O . GLU A 1 165 ? 8.099 9.020 -19.155 1.00 98.25 165 GLU A O 1
ATOM 1377 N N . GLN A 1 166 ? 8.919 7.109 -20.035 1.00 98.25 166 GLN A N 1
ATOM 1378 C CA . GLN A 1 166 ? 8.358 6.201 -19.038 1.00 98.25 166 GLN A CA 1
ATOM 1379 C C . GLN A 1 166 ? 8.968 6.420 -17.643 1.00 98.25 166 GLN A C 1
ATOM 1381 O O . GLN A 1 166 ? 8.242 6.591 -16.669 1.00 98.25 166 GLN A O 1
ATOM 1386 N N . GLU A 1 167 ? 10.295 6.482 -17.530 1.00 98.00 167 GLU A N 1
ATOM 1387 C CA . GLU A 1 167 ? 10.980 6.759 -16.259 1.00 98.00 167 GLU A CA 1
ATOM 1388 C C . GLU A 1 167 ? 10.542 8.110 -15.682 1.00 98.00 167 GLU A C 1
ATOM 1390 O O . GLU A 1 167 ? 10.328 8.253 -14.477 1.00 98.00 167 GLU A O 1
ATOM 1395 N N . LYS A 1 168 ? 10.351 9.108 -16.551 1.00 98.44 168 LYS A N 1
ATOM 1396 C CA . LYS A 1 168 ? 9.846 10.417 -16.149 1.00 98.44 168 LYS A CA 1
ATOM 1397 C C . LYS A 1 168 ? 8.407 10.344 -15.634 1.00 98.44 168 LYS A C 1
ATOM 1399 O O . LYS A 1 168 ? 8.118 10.992 -14.627 1.00 98.44 168 LYS A O 1
ATOM 1404 N N . SER A 1 169 ? 7.508 9.608 -16.293 1.00 97.81 169 SER A N 1
ATOM 1405 C CA . SER A 1 169 ? 6.130 9.453 -15.806 1.00 97.81 169 SER A CA 1
ATOM 1406 C C . SER A 1 169 ? 6.091 8.705 -14.479 1.00 97.81 169 SER A C 1
ATOM 1408 O O . SER A 1 169 ? 5.481 9.202 -13.541 1.00 97.81 169 SER A O 1
ATOM 1410 N N . GLU A 1 170 ? 6.830 7.601 -14.350 1.00 98.31 170 GLU A N 1
ATOM 1411 C CA . GLU A 1 170 ? 6.914 6.830 -13.104 1.00 98.31 170 GLU A CA 1
ATOM 1412 C C . GLU A 1 170 ? 7.465 7.670 -11.944 1.00 98.31 170 GLU A C 1
ATOM 1414 O O . GLU A 1 170 ? 6.970 7.594 -10.819 1.00 98.31 170 GLU A O 1
ATOM 1419 N N . LEU A 1 171 ? 8.486 8.495 -12.198 1.00 98.19 171 LEU A N 1
ATOM 1420 C CA . LEU A 1 171 ? 9.034 9.388 -11.181 1.00 98.19 171 LEU A CA 1
ATOM 1421 C C . LEU A 1 171 ? 8.030 10.473 -10.774 1.00 98.19 171 LEU A C 1
ATOM 1423 O O . LEU A 1 171 ? 7.927 10.790 -9.591 1.00 98.19 171 LEU A O 1
ATOM 1427 N N . THR A 1 172 ? 7.287 11.020 -11.738 1.00 97.62 172 THR A N 1
ATOM 1428 C CA . THR A 1 172 ? 6.255 12.036 -11.478 1.00 97.62 172 THR A CA 1
ATOM 1429 C C . THR A 1 172 ? 5.106 11.437 -10.668 1.00 97.62 172 THR A C 1
ATOM 1431 O O . THR A 1 172 ? 4.710 12.010 -9.665 1.00 97.62 172 THR A O 1
ATOM 1434 N N . GLU A 1 173 ? 4.639 10.238 -11.017 1.00 98.19 173 GLU A N 1
ATOM 1435 C CA . GLU A 1 173 ? 3.590 9.533 -10.272 1.00 98.19 173 GLU A CA 1
ATOM 1436 C C . GLU A 1 173 ? 4.010 9.217 -8.832 1.00 98.19 173 GLU A C 1
ATOM 1438 O O . GLU A 1 173 ? 3.235 9.427 -7.898 1.00 98.19 173 GLU A O 1
ATOM 1443 N N . LYS A 1 174 ? 5.252 8.754 -8.628 1.00 98.06 174 LYS A N 1
ATOM 1444 C CA . LYS A 1 174 ? 5.807 8.531 -7.283 1.00 98.06 174 LYS A CA 1
ATOM 1445 C C . LYS A 1 174 ? 5.888 9.830 -6.489 1.00 98.06 174 LYS A C 1
ATOM 1447 O O . LYS A 1 174 ? 5.559 9.834 -5.305 1.00 98.06 174 LYS A O 1
ATOM 1452 N N . PHE A 1 175 ? 6.320 10.916 -7.127 1.00 98.19 175 PHE A N 1
ATOM 1453 C CA . PHE A 1 175 ? 6.376 12.230 -6.498 1.00 98.19 175 PHE A CA 1
ATOM 1454 C C . PHE A 1 175 ? 4.979 12.704 -6.082 1.00 98.19 175 PHE A C 1
ATOM 1456 O O . PHE A 1 175 ? 4.782 13.013 -4.912 1.00 98.19 175 PHE A O 1
ATOM 1463 N N . ASP A 1 176 ? 4.001 12.655 -6.987 1.00 98.12 176 ASP A N 1
ATOM 1464 C CA . ASP A 1 176 ? 2.617 13.061 -6.721 1.00 98.12 176 ASP A CA 1
ATOM 1465 C C . ASP A 1 176 ? 1.975 12.208 -5.613 1.00 98.12 176 ASP A C 1
ATOM 1467 O O . ASP A 1 176 ? 1.194 12.707 -4.800 1.00 98.12 176 ASP A O 1
ATOM 1471 N N . ALA A 1 177 ? 2.289 10.910 -5.553 1.00 98.12 177 ALA A N 1
ATOM 1472 C CA . ALA A 1 177 ? 1.821 10.028 -4.486 1.00 98.12 177 ALA A CA 1
ATOM 1473 C C . ALA A 1 177 ? 2.393 10.436 -3.119 1.00 98.12 177 ALA A C 1
ATOM 1475 O O . ALA A 1 177 ? 1.645 10.549 -2.147 1.00 98.12 177 ALA A O 1
ATOM 1476 N N . VAL A 1 178 ? 3.702 10.699 -3.046 1.00 98.12 178 VAL A N 1
ATOM 1477 C CA . VAL A 1 178 ? 4.358 11.171 -1.817 1.00 98.12 178 VAL A CA 1
ATOM 1478 C C . VAL A 1 178 ? 3.846 12.557 -1.419 1.00 98.12 178 VAL A C 1
ATOM 1480 O O . VAL A 1 178 ? 3.565 12.785 -0.245 1.00 98.12 178 VAL A O 1
ATOM 1483 N N . GLU A 1 179 ? 3.663 13.466 -2.377 1.00 98.19 179 GLU A N 1
ATOM 1484 C CA . GLU A 1 179 ? 3.121 14.806 -2.139 1.00 98.19 179 GLU A CA 1
ATOM 1485 C C . GLU A 1 179 ? 1.716 14.743 -1.526 1.00 98.19 179 GLU A C 1
ATOM 1487 O O . GLU A 1 179 ? 1.446 15.417 -0.530 1.00 98.19 179 GLU A O 1
ATOM 1492 N N . LYS A 1 180 ? 0.835 13.883 -2.054 1.00 98.19 180 LYS A N 1
ATOM 1493 C CA . LYS A 1 180 ? -0.505 13.657 -1.488 1.00 98.19 180 LYS A CA 1
ATOM 1494 C C . LYS A 1 180 ? -0.447 13.131 -0.057 1.00 98.19 180 LYS A C 1
ATOM 1496 O O . LYS A 1 180 ? -1.151 13.660 0.798 1.00 98.19 180 LYS A O 1
ATOM 1501 N N . ILE A 1 181 ? 0.403 12.138 0.222 1.00 98.25 181 ILE A N 1
ATOM 1502 C CA . ILE A 1 181 ? 0.573 11.586 1.579 1.00 98.25 181 ILE A CA 1
ATOM 1503 C C . ILE A 1 181 ? 1.037 12.680 2.548 1.00 98.25 181 ILE A C 1
ATOM 1505 O O . ILE A 1 181 ? 0.491 12.818 3.641 1.00 98.25 181 ILE A O 1
ATOM 1509 N N . LEU A 1 182 ? 2.021 13.484 2.142 1.00 97.94 182 LEU A N 1
ATOM 1510 C CA . LEU A 1 182 ? 2.528 14.578 2.967 1.00 97.94 182 LEU A CA 1
ATOM 1511 C C . LEU A 1 182 ? 1.482 15.672 3.179 1.00 97.94 182 LEU A C 1
ATOM 1513 O O . LEU A 1 182 ? 1.389 16.206 4.280 1.00 97.94 182 LEU A O 1
ATOM 1517 N N . THR A 1 183 ? 0.674 15.976 2.166 1.00 98.19 183 THR A N 1
ATOM 1518 C CA . THR A 1 183 ? -0.400 16.972 2.269 1.00 98.19 183 THR A CA 1
ATOM 1519 C C . THR A 1 183 ? -1.450 16.524 3.280 1.00 98.19 183 THR A C 1
ATOM 1521 O O . THR A 1 183 ? -1.753 17.279 4.200 1.00 98.19 183 THR A O 1
ATOM 1524 N N . VAL A 1 184 ? -1.906 15.268 3.195 1.00 98.19 184 VAL A N 1
ATOM 1525 C CA . VAL A 1 184 ? -2.810 14.681 4.198 1.00 98.19 184 VAL A CA 1
ATOM 1526 C C . VAL A 1 184 ? -2.187 14.757 5.592 1.00 98.19 184 VAL A C 1
ATOM 1528 O O . VAL A 1 184 ? -2.845 15.190 6.536 1.00 98.19 184 VAL A O 1
ATOM 1531 N N . LYS A 1 185 ? -0.894 14.429 5.739 1.00 98.06 185 LYS A N 1
ATOM 1532 C CA . LYS A 1 185 ? -0.256 14.473 7.059 1.00 98.06 185 LYS A CA 1
ATOM 1533 C C . LYS A 1 185 ? -0.156 15.886 7.637 1.00 98.06 185 LYS A C 1
ATOM 1535 O O . LYS A 1 185 ? -0.302 16.074 8.844 1.00 98.06 185 LYS A O 1
ATOM 1540 N N . VAL A 1 186 ? 0.098 16.884 6.794 1.00 98.19 186 VAL A N 1
ATOM 1541 C CA . VAL A 1 186 ? 0.107 18.294 7.202 1.00 98.19 186 VAL A CA 1
ATOM 1542 C C . VAL A 1 186 ? -1.288 18.738 7.640 1.00 98.19 186 VAL A C 1
ATOM 1544 O O . VAL A 1 186 ? -1.406 19.435 8.647 1.00 98.19 186 VAL A O 1
ATOM 1547 N N . GLU A 1 187 ? -2.338 18.322 6.933 1.00 97.94 187 GLU A N 1
ATOM 1548 C CA . GLU A 1 187 ? -3.727 18.619 7.300 1.00 97.94 187 GLU A CA 1
ATOM 1549 C C . GLU A 1 187 ? -4.106 17.997 8.653 1.00 97.94 187 GLU A C 1
ATOM 1551 O O . GLU A 1 187 ? -4.628 18.706 9.515 1.00 97.94 187 GLU A O 1
ATOM 1556 N N . GLU A 1 188 ? -3.760 16.725 8.886 1.00 97.19 188 GLU A N 1
ATOM 1557 C CA . GLU A 1 188 ? -3.948 16.046 10.179 1.00 97.19 188 GLU A CA 1
ATOM 1558 C C . GLU A 1 188 ? -3.270 16.804 11.329 1.00 97.19 188 GLU A C 1
ATOM 1560 O O . GLU A 1 188 ? -3.918 17.168 12.311 1.00 97.19 188 GLU A O 1
ATOM 1565 N N . LEU A 1 189 ? -1.974 17.105 11.191 1.00 96.81 189 LEU A N 1
ATOM 1566 C CA . LEU A 1 189 ? -1.213 17.821 12.220 1.00 96.81 189 LEU A CA 1
ATOM 1567 C C . LEU A 1 189 ? -1.750 19.239 12.450 1.00 96.81 189 LEU A C 1
ATOM 1569 O O . LEU A 1 189 ? -1.736 19.743 13.573 1.00 96.81 189 LEU A O 1
ATOM 1573 N N . THR A 1 190 ? -2.247 19.889 11.397 1.00 96.31 190 THR A N 1
ATOM 1574 C CA . THR A 1 190 ? -2.882 21.205 11.511 1.00 96.31 190 THR A CA 1
ATOM 1575 C C . THR A 1 190 ? -4.183 21.117 12.308 1.00 96.31 190 THR A C 1
ATOM 1577 O O . THR A 1 190 ? -4.435 21.984 13.147 1.00 96.31 190 THR A O 1
ATOM 1580 N N . ALA A 1 191 ? -4.988 20.073 12.099 1.00 95.44 191 ALA A N 1
ATOM 1581 C CA . ALA A 1 191 ? -6.206 19.834 12.869 1.00 95.44 191 ALA A CA 1
ATOM 1582 C C . ALA A 1 191 ? -5.899 19.534 14.348 1.00 95.44 191 ALA A C 1
ATOM 1584 O O . ALA A 1 191 ? -6.507 20.137 15.233 1.00 95.44 191 ALA A O 1
ATOM 1585 N N . GLU A 1 192 ? -4.909 18.682 14.634 1.00 92.50 192 GLU A N 1
ATOM 1586 C CA . GLU A 1 192 ? -4.452 18.405 16.006 1.00 92.50 192 GLU A CA 1
ATOM 1587 C C . GLU A 1 192 ? -3.991 19.685 16.722 1.00 92.50 192 GLU A C 1
ATOM 1589 O O . GLU A 1 192 ? -4.382 19.956 17.862 1.00 92.50 192 GLU A O 1
ATOM 1594 N N . LEU A 1 193 ? -3.213 20.524 16.034 1.00 93.62 193 LEU A N 1
ATOM 1595 C CA . LEU A 1 193 ? -2.737 21.800 16.566 1.00 93.62 193 LEU A CA 1
ATOM 1596 C C . LEU A 1 193 ? -3.891 22.776 16.844 1.00 93.62 193 LEU A C 1
ATOM 1598 O O . LEU A 1 193 ? -3.860 23.496 17.845 1.00 93.62 193 LEU A O 1
ATOM 1602 N N . GLN A 1 194 ? -4.926 22.800 16.000 1.00 91.38 194 GLN A N 1
ATOM 1603 C CA . GLN A 1 194 ? -6.133 23.597 16.249 1.00 91.38 194 GLN A CA 1
ATOM 1604 C C . GLN A 1 194 ? -6.877 23.126 17.502 1.00 91.38 194 GLN A C 1
ATOM 1606 O O . GLN A 1 194 ? -7.242 23.960 18.332 1.00 91.38 194 GLN A O 1
ATOM 1611 N N . VAL A 1 195 ? -7.051 21.811 17.678 1.00 88.88 195 VAL A N 1
ATOM 1612 C CA . VAL A 1 195 ? -7.686 21.234 18.876 1.00 88.88 195 VAL A CA 1
ATOM 1613 C C . VAL A 1 195 ? -6.896 21.588 20.134 1.00 88.88 195 VAL A C 1
ATOM 1615 O O . VAL A 1 195 ? -7.479 22.036 21.123 1.00 88.88 195 VAL A O 1
ATOM 1618 N N . TYR A 1 196 ? -5.570 21.447 20.095 1.00 87.19 196 TYR A N 1
ATOM 1619 C CA . TYR A 1 196 ? -4.703 21.811 21.215 1.00 87.19 196 TYR A CA 1
ATOM 1620 C C . TYR A 1 196 ? -4.817 23.298 21.577 1.00 87.19 196 TYR A C 1
ATOM 1622 O O . TYR A 1 196 ? -4.968 23.646 22.749 1.00 87.19 196 TYR A O 1
ATOM 1630 N N . ASN A 1 197 ? -4.789 24.185 20.579 1.00 83.94 197 ASN A N 1
ATOM 1631 C CA . ASN A 1 197 ? -4.923 25.623 20.804 1.00 83.94 197 ASN A CA 1
ATOM 1632 C C . ASN A 1 197 ? -6.290 25.994 21.385 1.00 83.94 197 ASN A C 1
ATOM 1634 O O . ASN A 1 197 ? -6.364 26.832 22.282 1.00 83.94 197 ASN A O 1
ATOM 1638 N N . GLU A 1 198 ? -7.361 25.357 20.916 1.00 84.31 198 GLU A N 1
ATOM 1639 C CA . GLU A 1 198 ? -8.704 25.563 21.455 1.00 84.31 198 GLU A CA 1
ATOM 1640 C C . GLU A 1 198 ? -8.808 25.082 22.909 1.00 84.31 198 GLU A C 1
ATOM 1642 O O . GLU A 1 198 ? -9.373 25.778 23.753 1.00 84.31 198 GLU A O 1
ATOM 1647 N N . LEU A 1 199 ? -8.210 23.934 23.241 1.00 77.62 199 LEU A N 1
ATOM 1648 C CA . LEU A 1 199 ? -8.145 23.439 24.616 1.00 77.62 199 LEU A CA 1
ATOM 1649 C C . LEU A 1 199 ? -7.363 24.397 25.523 1.00 77.62 199 LEU A C 1
ATOM 1651 O O . LEU A 1 199 ? -7.824 24.729 26.615 1.00 77.62 199 LEU A O 1
ATOM 1655 N N . LYS A 1 200 ? -6.208 24.881 25.054 1.00 77.56 200 LYS A N 1
ATOM 1656 C CA . LYS A 1 200 ? -5.399 25.876 25.762 1.00 77.56 200 LYS A CA 1
ATOM 1657 C C . LYS A 1 200 ? -6.194 27.160 26.013 1.00 77.56 200 LYS A C 1
ATOM 1659 O O . LYS A 1 200 ? -6.234 27.626 27.148 1.00 77.56 200 LYS A O 1
ATOM 1664 N N . ARG A 1 201 ? -6.885 27.679 24.992 1.00 77.81 201 ARG A N 1
ATOM 1665 C CA . ARG A 1 201 ? -7.754 28.860 25.105 1.00 77.81 201 ARG A CA 1
ATOM 1666 C C . ARG A 1 201 ? -8.847 28.646 26.153 1.00 77.81 201 ARG A C 1
ATOM 1668 O O . ARG A 1 201 ? -9.026 29.488 27.023 1.00 77.81 201 ARG A O 1
ATOM 1675 N N . ARG A 1 202 ? -9.539 27.501 26.133 1.00 71.06 202 ARG A N 1
ATOM 1676 C CA . ARG A 1 202 ? -10.563 27.168 27.142 1.00 71.06 202 ARG A CA 1
ATOM 1677 C C . ARG A 1 202 ? -9.992 27.062 28.552 1.00 71.06 202 ARG A C 1
ATOM 1679 O O . ARG A 1 202 ? -10.645 27.487 29.496 1.00 71.06 202 ARG A O 1
ATOM 1686 N N . ALA A 1 203 ? -8.792 26.509 28.709 1.00 71.44 203 ALA A N 1
ATOM 1687 C CA . ALA A 1 203 ? -8.123 26.438 30.005 1.00 71.44 203 ALA A CA 1
ATOM 1688 C C . ALA A 1 203 ? -7.733 27.833 30.531 1.00 71.44 203 ALA A C 1
ATOM 1690 O O . ALA A 1 203 ? -7.840 28.089 31.728 1.00 71.44 203 ALA A O 1
ATOM 1691 N N . GLU A 1 204 ? -7.316 28.741 29.645 1.00 66.75 204 GLU A N 1
ATOM 1692 C CA . GLU A 1 204 ? -7.009 30.139 29.975 1.00 66.75 204 GLU A CA 1
ATOM 1693 C C . GLU A 1 204 ? -8.268 30.961 30.290 1.00 66.75 204 GLU A C 1
ATOM 1695 O O . GLU A 1 204 ? -8.257 31.779 31.212 1.00 66.75 204 GLU A O 1
ATOM 1700 N N . GLU A 1 205 ? -9.358 30.732 29.556 1.00 67.44 205 GLU A N 1
ATOM 1701 C CA . GLU A 1 205 ? -10.655 31.387 29.756 1.00 67.44 205 GLU A CA 1
ATOM 1702 C C . GLU A 1 205 ? -11.466 30.807 30.913 1.00 67.44 205 GLU A C 1
ATOM 1704 O O . GLU A 1 205 ? -12.387 31.468 31.401 1.00 67.44 205 GLU A O 1
ATOM 1709 N N . SER A 1 206 ? -11.126 29.595 31.358 1.00 69.19 206 SER A N 1
ATOM 1710 C CA . SER A 1 206 ? -11.763 28.943 32.493 1.00 69.19 206 SER A CA 1
ATOM 1711 C C . SER A 1 206 ? -11.774 29.890 33.687 1.00 69.19 206 SER A C 1
ATOM 1713 O O . SER A 1 206 ? -10.738 30.387 34.146 1.00 69.19 206 SER A O 1
ATOM 1715 N N . THR A 1 207 ? -12.976 30.143 34.206 1.00 59.47 207 THR A N 1
ATOM 1716 C CA . THR A 1 207 ? -13.204 31.050 35.334 1.00 59.47 207 THR A CA 1
ATOM 1717 C C . THR A 1 207 ? -12.515 30.571 36.601 1.00 59.47 207 THR A C 1
ATOM 1719 O O . THR A 1 207 ? -12.347 31.368 37.511 1.00 59.47 207 THR A O 1
ATOM 1722 N N . PHE A 1 208 ? -12.006 29.337 36.623 1.00 64.31 208 PHE A N 1
ATOM 1723 C CA . PHE A 1 208 ? -11.273 28.725 37.722 1.00 64.31 208 PHE A CA 1
ATOM 1724 C C . PHE A 1 208 ? -10.250 29.655 38.390 1.00 64.31 208 PHE A C 1
ATOM 1726 O O . PHE A 1 208 ? -10.277 29.814 39.605 1.00 64.31 208 PHE A O 1
ATOM 1733 N N . LYS A 1 209 ? -9.386 30.340 37.623 1.00 64.12 209 LYS A N 1
ATOM 1734 C CA . LYS A 1 209 ? -8.412 31.285 38.209 1.00 64.12 209 LYS A CA 1
ATOM 1735 C C . LYS A 1 209 ? -9.086 32.489 38.873 1.00 64.12 209 LYS A C 1
ATOM 1737 O O . LYS A 1 209 ? -8.635 32.940 39.921 1.00 64.12 209 LYS A O 1
ATOM 1742 N N . LYS A 1 210 ? -10.160 33.008 38.271 1.00 69.56 210 LYS A N 1
ATOM 1743 C CA . LYS A 1 210 ? -10.924 34.151 38.793 1.00 69.56 210 LYS A CA 1
ATOM 1744 C C . LYS A 1 210 ? -11.750 33.751 40.012 1.00 69.56 210 LYS A C 1
ATOM 1746 O O . LYS A 1 210 ? -11.776 34.504 40.975 1.00 69.56 210 LYS A O 1
ATOM 1751 N N . ASP A 1 211 ? -12.372 32.579 39.987 1.00 65.19 211 ASP A N 1
ATOM 1752 C CA . ASP A 1 211 ? -13.193 32.031 41.064 1.00 65.19 211 ASP A CA 1
ATOM 1753 C C . ASP A 1 211 ? -12.331 31.676 42.275 1.00 65.19 211 ASP A C 1
ATOM 1755 O O . ASP A 1 211 ? -12.678 32.051 43.391 1.00 65.19 211 ASP A O 1
ATOM 1759 N N . LEU A 1 212 ? -11.152 31.083 42.054 1.00 69.12 212 LEU A N 1
ATOM 1760 C CA . LEU A 1 212 ? -10.144 30.865 43.091 1.00 69.12 212 LEU A CA 1
ATOM 1761 C C . LEU A 1 212 ? -9.713 32.191 43.731 1.00 69.12 212 LEU A C 1
ATOM 1763 O O . LEU A 1 212 ? -9.690 32.318 44.950 1.00 69.12 212 LEU A O 1
ATOM 1767 N N . GLN A 1 213 ? -9.437 33.217 42.924 1.00 68.00 213 GLN A N 1
ATOM 1768 C CA . GLN A 1 213 ? -9.048 34.534 43.432 1.00 68.00 213 GLN A CA 1
ATOM 1769 C C . GLN A 1 213 ? -10.189 35.240 44.188 1.00 68.00 213 GLN A C 1
ATOM 1771 O O . GLN A 1 213 ? -9.947 35.871 45.216 1.00 68.00 213 GLN A O 1
ATOM 1776 N N . ARG A 1 214 ? -11.438 35.107 43.721 1.00 73.25 214 ARG A N 1
ATOM 1777 C CA . ARG A 1 214 ? -12.645 35.625 44.390 1.00 73.25 214 ARG A CA 1
ATOM 1778 C C . ARG A 1 214 ? -12.891 34.928 45.722 1.00 73.25 214 ARG A C 1
ATOM 1780 O O . ARG A 1 214 ? -13.265 35.573 46.693 1.00 73.25 214 ARG A O 1
ATOM 1787 N N . ASN A 1 215 ? -12.665 33.622 45.760 1.00 66.81 215 ASN A N 1
ATOM 1788 C CA . ASN A 1 215 ? -12.813 32.797 46.944 1.00 66.81 215 ASN A CA 1
ATOM 1789 C C . ASN A 1 215 ? -11.766 33.158 48.012 1.00 66.81 215 ASN A C 1
ATOM 1791 O O . ASN A 1 215 ? -12.133 33.421 49.154 1.00 66.81 215 ASN A O 1
ATOM 1795 N N . ILE A 1 216 ? -10.501 33.321 47.608 1.00 70.12 216 ILE A N 1
ATOM 1796 C CA . ILE A 1 216 ? -9.416 33.813 48.474 1.00 70.12 216 ILE A CA 1
ATOM 1797 C C . ILE A 1 216 ? -9.734 35.212 49.033 1.00 70.12 216 ILE A C 1
ATOM 1799 O O . ILE A 1 216 ? -9.411 35.528 50.175 1.00 70.12 216 ILE A O 1
ATOM 1803 N N . GLN A 1 217 ? -10.393 36.069 48.250 1.00 72.38 217 GLN A N 1
ATOM 1804 C CA . GLN A 1 217 ? -10.845 37.381 48.726 1.00 72.38 217 GLN A CA 1
ATOM 1805 C C . GLN A 1 217 ? -12.043 37.298 49.683 1.00 72.38 217 GLN A C 1
ATOM 1807 O O . GLN A 1 217 ? -12.124 38.095 50.612 1.00 72.38 217 GLN A O 1
ATOM 1812 N N . ALA A 1 218 ? -12.968 36.359 49.468 1.00 73.38 218 ALA A N 1
ATOM 1813 C CA . ALA A 1 218 ? -14.186 36.214 50.266 1.00 73.38 218 ALA A CA 1
ATOM 1814 C C . ALA A 1 218 ? -13.957 35.489 51.602 1.00 73.38 218 ALA A C 1
ATOM 1816 O O . ALA A 1 218 ? -14.612 35.805 52.593 1.00 73.38 218 ALA A O 1
ATOM 1817 N N . HIS A 1 219 ? -13.032 34.530 51.632 1.00 68.06 219 HIS A N 1
ATOM 1818 C CA . HIS A 1 219 ? -12.811 33.640 52.774 1.00 68.06 219 HIS A CA 1
ATOM 1819 C C . HIS A 1 219 ? -11.402 33.756 53.377 1.00 68.06 219 HIS A C 1
ATOM 1821 O O . HIS A 1 219 ? -11.091 33.059 54.341 1.00 68.06 219 HIS A O 1
ATOM 1827 N N . GLY A 1 220 ? -10.572 34.664 52.854 1.00 67.19 220 GLY A N 1
ATOM 1828 C CA . GLY A 1 220 ? -9.175 34.832 53.249 1.00 67.19 220 GLY A CA 1
ATOM 1829 C C . GLY A 1 220 ? -8.228 33.892 52.498 1.00 67.19 220 GLY A C 1
ATOM 1830 O O . GLY A 1 220 ? -8.653 33.048 51.709 1.00 67.19 220 GLY A O 1
ATOM 1831 N N . SER A 1 221 ? -6.918 34.053 52.738 1.00 63.62 221 SER A N 1
ATOM 1832 C CA . SER A 1 221 ? -5.893 33.114 52.250 1.00 63.62 221 SER A CA 1
ATOM 1833 C C . SER A 1 221 ? -6.336 31.678 52.542 1.00 63.62 221 SER A C 1
ATOM 1835 O O . SER A 1 221 ? -6.856 31.463 53.640 1.00 63.62 221 SER A O 1
ATOM 1837 N N . PRO A 1 222 ? -6.131 30.705 51.630 1.00 64.31 222 PRO A N 1
ATOM 1838 C CA . PRO A 1 222 ? -6.477 29.317 51.896 1.00 64.31 222 PRO A CA 1
ATOM 1839 C C . PRO A 1 222 ? -5.775 28.884 53.186 1.00 64.31 222 PRO A C 1
ATOM 1841 O O . PRO A 1 222 ? -4.553 28.792 53.226 1.00 64.31 222 PRO A O 1
ATOM 1844 N N . GLY A 1 223 ? -6.535 28.779 54.272 1.00 72.75 223 GLY A N 1
ATOM 1845 C CA . GLY A 1 223 ? -6.080 28.247 55.550 1.00 72.75 223 GLY A CA 1
ATOM 1846 C C . GLY A 1 223 ? -6.646 26.847 55.754 1.00 72.75 223 GLY A C 1
ATOM 1847 O O . GLY A 1 223 ? -7.239 26.277 54.838 1.00 72.75 223 GLY A O 1
ATOM 1848 N N . ALA A 1 224 ? -6.555 26.342 56.985 1.00 69.38 224 ALA A N 1
ATOM 1849 C CA . ALA A 1 224 ? -6.938 24.979 57.368 1.00 69.38 224 ALA A CA 1
ATOM 1850 C C . ALA A 1 224 ? -8.326 24.510 56.873 1.00 69.38 224 ALA A C 1
ATOM 1852 O O . ALA A 1 224 ? -8.525 23.323 56.642 1.00 69.38 224 ALA A O 1
ATOM 1853 N N . PHE A 1 225 ? -9.289 25.420 56.673 1.00 74.00 225 PHE A N 1
ATOM 1854 C CA . PHE A 1 225 ? -10.599 25.074 56.104 1.00 74.00 225 PHE A CA 1
ATOM 1855 C C . PHE A 1 225 ? -10.511 24.579 54.651 1.00 74.00 225 PHE A C 1
ATOM 1857 O O . PHE A 1 225 ? -11.113 23.566 54.314 1.00 74.00 225 PHE A O 1
ATOM 1864 N N . TRP A 1 226 ? -9.751 25.265 53.792 1.00 76.19 226 TRP A N 1
ATOM 1865 C CA . TRP A 1 226 ? -9.608 24.886 52.382 1.00 76.19 226 TRP A CA 1
ATOM 1866 C C . TRP A 1 226 ? -8.700 23.676 52.202 1.00 76.19 226 TRP A C 1
ATOM 1868 O O . TRP A 1 226 ? -8.921 22.894 51.287 1.00 76.19 226 TRP A O 1
ATOM 1878 N N . GLU A 1 227 ? -7.719 23.498 53.087 1.00 73.38 227 GLU A N 1
ATOM 1879 C CA . GLU A 1 227 ? -6.934 22.262 53.163 1.00 73.38 227 GLU A CA 1
ATOM 1880 C C . GLU A 1 227 ? -7.840 21.083 53.534 1.00 73.38 227 GLU A C 1
ATOM 1882 O O . GLU A 1 227 ? -7.838 20.075 52.834 1.00 73.38 227 GLU A O 1
ATOM 1887 N N . SER A 1 228 ? -8.710 21.250 54.537 1.00 76.88 228 SER A N 1
ATOM 1888 C CA . SER A 1 228 ? -9.671 20.215 54.934 1.00 76.88 228 SER A CA 1
ATOM 1889 C C . SER A 1 228 ? -10.689 19.889 53.835 1.00 76.88 228 SER A C 1
ATOM 1891 O O . SER A 1 228 ? -10.972 18.717 53.582 1.00 76.88 228 SER A O 1
ATOM 1893 N N . GLU A 1 229 ? -11.222 20.900 53.143 1.00 82.19 229 GLU A N 1
ATOM 1894 C CA . GLU A 1 229 ? -12.139 20.679 52.020 1.00 82.19 229 GLU A CA 1
ATOM 1895 C C . GLU A 1 229 ? -11.417 20.019 50.835 1.00 82.19 229 GLU A C 1
ATOM 1897 O O . GLU A 1 229 ? -11.957 19.112 50.205 1.00 82.19 229 GLU A O 1
ATOM 1902 N N . GLN A 1 230 ? -10.169 20.410 50.554 1.00 79.31 230 GLN A N 1
ATOM 1903 C CA . GLN A 1 230 ? -9.358 19.792 49.506 1.00 79.31 230 GLN A CA 1
ATOM 1904 C C . GLN A 1 230 ? -9.056 18.321 49.824 1.00 79.31 230 GLN A C 1
ATOM 1906 O O . GLN A 1 230 ? -9.172 17.481 48.935 1.00 79.31 230 GLN A O 1
ATOM 1911 N N . GLU A 1 231 ? -8.717 17.988 51.070 1.00 70.69 231 GLU A N 1
ATOM 1912 C CA . GLU A 1 231 ? -8.533 16.606 51.533 1.00 70.69 231 GLU A CA 1
ATOM 1913 C C . GLU A 1 231 ? -9.827 15.786 51.403 1.00 70.69 231 GLU A C 1
ATOM 1915 O O . GLU A 1 231 ? -9.803 14.660 50.902 1.00 70.69 231 GLU A O 1
ATOM 1920 N N . SER A 1 232 ? -10.975 16.372 51.762 1.00 84.50 232 SER A N 1
ATOM 1921 C CA . SER A 1 232 ? -12.298 15.759 51.579 1.00 84.50 232 SER A CA 1
ATOM 1922 C C . SER A 1 232 ? -12.601 15.478 50.100 1.00 84.50 232 SER A C 1
ATOM 1924 O O . SER A 1 232 ? -13.029 14.378 49.735 1.00 84.50 232 SER A O 1
ATOM 1926 N N . LEU A 1 233 ? -12.321 16.438 49.212 1.00 84.19 233 LEU A N 1
ATOM 1927 C CA . LEU A 1 233 ? -12.507 16.265 47.772 1.00 84.19 233 LEU A CA 1
ATOM 1928 C C . LEU A 1 233 ? -11.556 15.220 47.186 1.00 84.19 233 LEU A C 1
ATOM 1930 O O . LEU A 1 233 ? -11.988 14.435 46.342 1.00 84.19 233 LEU A O 1
ATOM 1934 N N . VAL A 1 234 ? -10.301 15.163 47.640 1.00 78.94 234 VAL A N 1
ATOM 1935 C CA . VAL A 1 234 ? -9.349 14.111 47.247 1.00 78.94 234 VAL A CA 1
ATOM 1936 C C . VAL A 1 234 ? -9.898 12.739 47.625 1.00 78.94 234 VAL A C 1
ATOM 1938 O O . VAL A 1 234 ? -9.960 11.870 46.759 1.00 78.94 234 VAL A O 1
ATOM 1941 N N . PHE A 1 235 ? -10.415 12.567 48.844 1.00 75.19 235 PHE A N 1
ATOM 1942 C CA . PHE A 1 235 ? -11.021 11.304 49.269 1.00 75.19 235 PHE A CA 1
ATOM 1943 C C . PHE A 1 235 ? -12.220 10.904 48.394 1.00 75.19 235 PHE A C 1
ATOM 1945 O O . PHE A 1 235 ? -12.329 9.763 47.941 1.00 75.19 235 PHE A O 1
ATOM 1952 N N . VAL A 1 236 ? -13.118 11.846 48.082 1.00 85.56 236 VAL A N 1
ATOM 1953 C CA . VAL A 1 236 ? -14.252 11.573 47.185 1.00 85.56 236 VAL A CA 1
ATOM 1954 C C . VAL A 1 236 ? -13.771 11.223 45.773 1.00 85.56 236 VAL A C 1
ATOM 1956 O O . VAL A 1 236 ? -14.332 10.319 45.148 1.00 85.56 236 VAL A O 1
ATOM 1959 N N . ILE A 1 237 ? -12.740 11.898 45.258 1.00 82.69 237 ILE A N 1
ATOM 1960 C CA . ILE A 1 237 ? -12.140 11.599 43.951 1.00 82.69 237 ILE A CA 1
ATOM 1961 C C . ILE A 1 237 ? -11.512 10.208 43.951 1.00 82.69 237 ILE A C 1
ATOM 1963 O O . ILE A 1 237 ? -11.728 9.469 42.992 1.00 82.69 237 ILE A O 1
ATOM 1967 N N . GLU A 1 238 ? -10.788 9.826 44.999 1.00 81.25 238 GLU A N 1
ATOM 1968 C CA . GLU A 1 238 ? -10.211 8.488 45.152 1.00 81.25 238 GLU A CA 1
ATOM 1969 C C . GLU A 1 238 ? -11.314 7.429 45.147 1.00 81.25 238 GLU A C 1
ATOM 1971 O O . GLU A 1 238 ? -11.299 6.539 44.297 1.00 81.25 238 GLU A O 1
ATOM 1976 N N . MET A 1 239 ? -12.365 7.603 45.956 1.00 84.06 239 MET A N 1
ATOM 1977 C CA . MET A 1 239 ? -13.524 6.703 45.961 1.00 84.06 239 MET A CA 1
ATOM 1978 C C . MET A 1 239 ? -14.206 6.597 44.588 1.00 84.06 239 MET A C 1
ATOM 1980 O O . MET A 1 239 ? -14.620 5.515 44.155 1.00 84.06 239 MET A O 1
ATOM 1984 N N . LYS A 1 240 ? -14.376 7.721 43.879 1.00 88.69 240 LYS A N 1
ATOM 1985 C CA . LYS A 1 240 ? -14.960 7.720 42.528 1.00 88.69 240 LYS A CA 1
ATOM 1986 C C . LYS A 1 240 ? -14.023 7.060 41.520 1.00 88.69 240 LYS A C 1
ATOM 1988 O O . LYS A 1 240 ? -14.508 6.324 40.665 1.00 88.69 240 LYS A O 1
ATOM 1993 N N . SER A 1 241 ? -12.719 7.272 41.643 1.00 80.88 241 SER A N 1
ATOM 1994 C CA . SER A 1 241 ? -11.696 6.680 40.780 1.00 80.88 241 SER A CA 1
ATOM 1995 C C . SER A 1 241 ? -11.636 5.168 40.961 1.00 80.88 241 SER A C 1
ATOM 1997 O O . SER A 1 241 ? -11.664 4.445 39.969 1.00 80.88 241 SER A O 1
ATOM 1999 N N . GLU A 1 242 ? -11.663 4.672 42.198 1.00 87.38 242 GLU A N 1
ATOM 2000 C CA . GLU A 1 242 ? -11.757 3.240 42.499 1.00 87.38 242 GLU A CA 1
ATOM 2001 C C . GLU A 1 242 ? -13.031 2.622 41.915 1.00 87.38 242 GLU A C 1
ATOM 2003 O O . GLU A 1 242 ? -12.982 1.567 41.280 1.00 87.38 242 GLU A O 1
ATOM 2008 N N . ARG A 1 243 ? -14.178 3.303 42.051 1.00 90.50 243 ARG A N 1
ATOM 2009 C CA . ARG A 1 243 ? -15.443 2.837 41.465 1.00 90.50 243 ARG A CA 1
ATOM 2010 C C . ARG A 1 243 ? -15.388 2.777 39.938 1.00 90.50 243 ARG A C 1
ATOM 2012 O O . ARG A 1 243 ? -15.907 1.823 39.360 1.00 90.50 243 ARG A O 1
ATOM 2019 N N . VAL A 1 244 ? -14.778 3.771 39.291 1.00 93.12 244 VAL A N 1
ATOM 2020 C CA . VAL A 1 244 ? -14.574 3.777 37.835 1.00 93.12 244 VAL A CA 1
ATOM 2021 C C . VAL A 1 244 ? -13.636 2.645 37.427 1.00 93.12 244 VAL A C 1
ATOM 2023 O O . VAL A 1 244 ? -13.971 1.896 36.519 1.00 93.12 244 VAL A O 1
ATOM 2026 N N . GLN A 1 245 ? -12.513 2.452 38.124 1.00 92.81 245 GLN A N 1
ATOM 2027 C CA . GLN A 1 245 ? -11.592 1.344 37.856 1.00 92.81 245 GLN A CA 1
ATOM 2028 C C . GLN A 1 245 ? -12.282 -0.017 37.986 1.00 92.81 245 GLN A C 1
ATOM 2030 O O . GLN A 1 245 ? -12.083 -0.889 37.143 1.00 92.81 245 GLN A O 1
ATOM 2035 N N . GLU A 1 246 ? -13.131 -0.199 38.996 1.00 93.81 246 GLU A N 1
ATOM 2036 C CA . GLU A 1 246 ? -13.902 -1.429 39.171 1.00 93.81 246 GLU A CA 1
ATOM 2037 C C . GLU A 1 246 ? -14.915 -1.649 38.038 1.00 93.81 246 GLU A C 1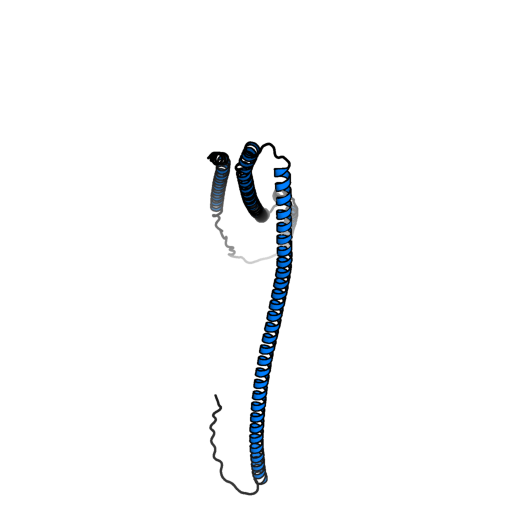
ATOM 2039 O O . GLU A 1 246 ? -15.056 -2.762 37.530 1.00 93.81 246 GLU A O 1
ATOM 2044 N N . GLN A 1 247 ? -15.590 -0.590 37.582 1.00 96.69 247 GLN A N 1
ATOM 2045 C CA . GLN A 1 247 ? -16.446 -0.662 36.395 1.00 96.69 247 GLN A CA 1
ATOM 2046 C C . GLN A 1 247 ? -15.642 -0.991 35.129 1.00 96.69 247 GLN A C 1
ATOM 2048 O O . GLN A 1 247 ? -16.093 -1.820 34.342 1.00 96.69 247 GLN A O 1
ATOM 2053 N N . SER A 1 248 ? -14.442 -0.429 34.960 1.00 95.44 248 SER A N 1
ATOM 2054 C CA . SER A 1 248 ? -13.548 -0.744 33.840 1.00 95.44 248 SER A CA 1
ATOM 2055 C C . SER A 1 248 ? -13.102 -2.208 33.848 1.00 95.44 248 SER A C 1
ATOM 2057 O O . SER A 1 248 ? -13.120 -2.848 32.802 1.00 95.44 248 SER A O 1
ATOM 2059 N N . ARG A 1 249 ? -12.773 -2.782 35.016 1.00 97.88 249 ARG A N 1
ATOM 2060 C CA . ARG A 1 249 ? -12.450 -4.219 35.137 1.00 97.88 249 ARG A CA 1
ATOM 2061 C C . ARG A 1 249 ? -13.633 -5.100 34.733 1.00 97.88 249 ARG A C 1
ATOM 2063 O O . ARG A 1 249 ? -13.450 -6.081 34.019 1.00 97.88 249 ARG A O 1
ATOM 2070 N N . LYS A 1 250 ? -14.851 -4.748 35.161 1.00 97.94 250 LYS A N 1
ATOM 2071 C CA . LYS A 1 250 ? -16.078 -5.466 34.767 1.00 97.94 250 LYS A CA 1
ATOM 2072 C C . LYS A 1 250 ? -16.346 -5.362 33.270 1.00 97.94 250 LYS A C 1
ATOM 2074 O O . LYS A 1 250 ? -16.745 -6.347 32.658 1.00 97.94 250 LYS A O 1
ATOM 2079 N N . LEU A 1 251 ? -16.106 -4.191 32.685 1.00 97.75 251 LEU A N 1
ATOM 2080 C CA . LEU A 1 251 ? -16.249 -3.970 31.251 1.00 97.75 251 LEU A CA 1
ATOM 2081 C C . LEU A 1 251 ? -15.256 -4.834 30.460 1.00 97.75 251 LEU A C 1
ATOM 2083 O O . LEU A 1 251 ? -15.689 -5.549 29.568 1.00 97.75 251 LEU A O 1
ATOM 2087 N N . GLN A 1 252 ? -13.987 -4.901 30.874 1.00 97.44 252 GLN A N 1
ATOM 2088 C CA . GLN A 1 252 ? -12.982 -5.791 30.269 1.00 97.44 252 GLN A CA 1
ATOM 2089 C C . GLN A 1 252 ? -13.353 -7.277 30.373 1.00 97.44 252 GLN A C 1
ATOM 2091 O O . GLN A 1 252 ? -13.173 -8.043 29.428 1.00 97.44 252 GLN A O 1
ATOM 2096 N N . GLN A 1 253 ? -13.894 -7.711 31.516 1.00 97.94 253 GLN A N 1
ATOM 2097 C CA . GLN A 1 253 ? -14.393 -9.083 31.664 1.00 97.94 253 GLN A CA 1
ATOM 2098 C C . GLN A 1 253 ? -15.553 -9.363 30.703 1.00 97.94 253 GLN A C 1
ATOM 2100 O O . GLN A 1 253 ? -15.622 -10.445 30.123 1.00 97.94 253 GLN A O 1
ATOM 2105 N N . MET A 1 254 ? -16.450 -8.393 30.522 1.00 98.00 254 MET A N 1
ATOM 2106 C CA . MET A 1 254 ? -17.568 -8.505 29.591 1.00 98.00 254 MET A CA 1
ATOM 2107 C C . MET A 1 254 ? -17.097 -8.519 28.131 1.00 98.00 254 MET A C 1
ATOM 2109 O O . MET A 1 254 ? -17.575 -9.350 27.368 1.00 98.00 254 MET A O 1
ATOM 2113 N N . GLU A 1 255 ? -16.124 -7.685 27.757 1.00 97.56 255 GLU A N 1
ATOM 2114 C CA . GLU A 1 255 ? -15.481 -7.703 26.433 1.00 97.56 255 GLU A CA 1
ATOM 2115 C C . GLU A 1 255 ? -14.864 -9.077 26.134 1.00 97.56 255 GLU A C 1
ATOM 2117 O O . GLU A 1 255 ? -15.170 -9.677 25.107 1.00 97.56 255 GLU A O 1
ATOM 2122 N N . ALA A 1 256 ? -14.110 -9.649 27.079 1.00 98.12 256 ALA A N 1
ATOM 2123 C CA . ALA A 1 256 ? -13.532 -10.985 26.926 1.00 98.12 256 ALA A CA 1
ATOM 2124 C C . ALA A 1 256 ? -14.595 -12.096 26.793 1.00 98.12 256 ALA A C 1
ATOM 2126 O O . ALA A 1 256 ? -14.364 -13.115 26.137 1.00 98.12 256 ALA A O 1
ATOM 2127 N N . LEU A 1 257 ? -15.763 -11.939 27.428 1.00 98.50 257 LEU A N 1
ATOM 2128 C CA . LEU A 1 257 ? -16.888 -12.861 27.247 1.00 98.50 257 LEU A CA 1
ATOM 2129 C C . LEU A 1 257 ? -17.544 -12.699 25.873 1.00 98.50 257 LEU A C 1
ATOM 2131 O O . LEU A 1 257 ? -17.904 -13.707 25.269 1.00 98.50 257 LEU A O 1
ATOM 2135 N N . VAL A 1 258 ? -17.671 -11.470 25.368 1.00 98.31 258 VAL A N 1
ATOM 2136 C CA . VAL A 1 258 ? -18.180 -11.197 24.015 1.00 98.31 258 VAL A CA 1
ATOM 2137 C C . VAL A 1 258 ? -17.252 -11.800 22.961 1.00 98.31 258 VAL A C 1
ATOM 2139 O O . VAL A 1 258 ? -17.734 -12.503 22.081 1.00 98.31 258 VAL A O 1
ATOM 2142 N N . GLU A 1 259 ? -15.935 -11.625 23.085 1.00 98.12 259 GLU A N 1
ATOM 2143 C CA . GLU A 1 259 ? -14.952 -12.235 22.175 1.00 98.12 259 GLU A CA 1
ATOM 2144 C C . GLU A 1 259 ? -15.057 -13.765 22.150 1.00 98.12 259 GLU A C 1
ATOM 2146 O O . GLU A 1 259 ? -15.067 -14.380 21.083 1.00 98.12 259 GLU A O 1
ATOM 2151 N N . LYS A 1 260 ? -15.192 -14.397 23.324 1.00 98.31 260 LYS A N 1
ATOM 2152 C CA . LYS A 1 260 ? -15.418 -15.847 23.415 1.00 98.31 260 LYS A CA 1
ATOM 2153 C C . LYS A 1 260 ? -16.738 -16.267 22.781 1.00 98.31 260 LYS A C 1
ATOM 2155 O O . LYS A 1 260 ? -16.784 -17.324 22.163 1.00 98.31 260 LYS A O 1
ATOM 2160 N N . ASN A 1 261 ? -17.796 -15.475 22.950 1.00 98.12 261 ASN A N 1
ATOM 2161 C CA . ASN A 1 261 ? -19.092 -15.767 22.350 1.00 98.12 261 ASN A CA 1
ATOM 2162 C C . ASN A 1 261 ? -19.006 -15.712 20.819 1.00 98.12 261 ASN A C 1
ATOM 2164 O O . ASN A 1 261 ? -19.354 -16.689 20.170 1.00 98.12 261 ASN A O 1
ATOM 2168 N N . LEU A 1 262 ? -18.404 -14.660 20.256 1.00 98.38 262 LEU A N 1
ATOM 2169 C CA . LEU A 1 262 ? -18.162 -14.551 18.813 1.00 98.38 262 LEU A CA 1
ATOM 2170 C C . LEU A 1 262 ? -17.352 -15.742 18.274 1.00 98.38 262 LEU A C 1
ATOM 2172 O O . LEU A 1 262 ? -17.723 -16.347 17.273 1.00 98.38 262 LEU A O 1
ATOM 2176 N N . ALA A 1 263 ? -16.293 -16.156 18.978 1.00 98.12 263 ALA A N 1
ATOM 2177 C CA . ALA A 1 263 ? -15.504 -17.323 18.581 1.00 98.12 263 ALA A CA 1
ATOM 2178 C C . ALA A 1 263 ? -16.302 -18.643 18.618 1.00 98.12 263 ALA A C 1
ATOM 2180 O O . ALA A 1 263 ? -16.016 -19.564 17.850 1.00 98.12 263 ALA A O 1
ATOM 2181 N N . LEU A 1 264 ? -17.277 -18.764 19.524 1.00 98.50 264 LEU A N 1
ATOM 2182 C CA . LEU A 1 264 ? -18.190 -19.907 19.573 1.00 98.50 264 LEU A CA 1
ATOM 2183 C C . LEU A 1 264 ? -19.250 -19.831 18.467 1.00 98.50 264 LEU A C 1
ATOM 2185 O O . LEU A 1 264 ? -19.560 -20.861 17.872 1.00 98.50 264 LEU A O 1
ATOM 2189 N N . GLU A 1 265 ? -19.770 -18.644 18.153 1.00 98.25 265 GLU A N 1
ATOM 2190 C CA . GLU A 1 265 ? -20.677 -18.422 17.021 1.00 98.25 265 GLU A CA 1
ATOM 2191 C C . GLU A 1 265 ? -20.008 -18.819 15.695 1.00 98.25 265 GLU A C 1
ATOM 2193 O O . GLU A 1 265 ? -20.596 -19.574 14.918 1.00 98.25 265 GLU A O 1
ATOM 2198 N N . ASP A 1 266 ? -18.747 -18.432 15.481 1.00 98.25 266 ASP A N 1
ATOM 2199 C CA . ASP A 1 266 ? -17.960 -18.838 14.310 1.00 98.25 266 ASP A CA 1
ATOM 2200 C C . ASP A 1 266 ? -17.779 -20.366 14.231 1.00 98.25 266 ASP A C 1
ATOM 2202 O O . ASP A 1 266 ? -17.920 -20.966 13.160 1.00 98.25 266 ASP A O 1
ATOM 2206 N N . GLN A 1 267 ? -17.514 -21.028 15.366 1.00 98.50 267 GLN A N 1
ATOM 2207 C CA . GLN A 1 267 ? -17.425 -22.494 15.427 1.00 98.50 267 GLN A CA 1
ATOM 2208 C C . GLN A 1 267 ? -18.759 -23.166 15.091 1.00 98.50 267 GLN A C 1
ATOM 2210 O O . GLN A 1 267 ? -18.777 -24.161 14.365 1.00 98.50 267 GLN A O 1
ATOM 2215 N N . ILE A 1 268 ? -19.877 -22.623 15.581 1.00 98.50 268 ILE A N 1
ATOM 2216 C CA . ILE A 1 268 ? -21.219 -23.121 15.260 1.00 98.50 268 ILE A CA 1
ATOM 2217 C C . ILE A 1 268 ? -21.475 -22.994 13.759 1.00 98.50 268 ILE A C 1
ATOM 2219 O O . ILE A 1 268 ? -21.902 -23.965 13.136 1.00 98.50 268 ILE A O 1
ATOM 2223 N N . ILE A 1 269 ? -21.176 -21.839 13.162 1.00 98.44 269 ILE A N 1
ATOM 2224 C CA . ILE A 1 269 ? -21.333 -21.621 11.720 1.00 98.44 269 ILE A CA 1
ATOM 2225 C C . ILE A 1 269 ? -20.494 -22.631 10.932 1.00 98.44 269 ILE A C 1
ATOM 2227 O O . ILE A 1 269 ? -21.003 -23.243 9.993 1.00 98.44 269 ILE A O 1
ATOM 2231 N N . HIS A 1 270 ? -19.242 -22.862 11.332 1.00 98.44 270 HIS A N 1
ATOM 2232 C CA . HIS A 1 270 ? -18.375 -23.835 10.671 1.00 98.44 270 HIS A CA 1
ATOM 2233 C C . HIS A 1 270 ? -18.942 -25.261 10.732 1.00 98.44 270 HIS A C 1
ATOM 2235 O O . HIS A 1 270 ? -18.996 -25.953 9.715 1.00 98.44 270 HIS A O 1
ATOM 2241 N N . ILE A 1 271 ? -19.419 -25.690 11.903 1.00 98.56 271 ILE A N 1
ATOM 2242 C CA . ILE A 1 271 ? -20.034 -27.012 12.080 1.00 98.56 271 ILE A CA 1
ATOM 2243 C C . ILE A 1 271 ? -21.323 -27.130 11.255 1.00 98.56 271 ILE A C 1
ATOM 2245 O O . ILE A 1 271 ? -21.567 -28.168 10.640 1.00 98.56 271 ILE A O 1
ATOM 2249 N N . LEU A 1 272 ? -22.147 -26.080 11.199 1.00 98.50 272 LEU A N 1
ATOM 2250 C CA . LEU A 1 272 ? -23.355 -26.064 10.370 1.00 98.50 272 LEU A CA 1
ATOM 2251 C C . LEU A 1 272 ? -23.020 -26.191 8.879 1.00 98.50 272 LEU A C 1
ATOM 2253 O O . LEU A 1 272 ? -23.655 -26.979 8.185 1.00 98.50 272 LEU A O 1
ATOM 2257 N N . GLN A 1 273 ? -21.984 -25.498 8.401 1.00 98.31 273 GLN A N 1
ATOM 2258 C CA . GLN A 1 273 ? -21.501 -25.634 7.023 1.00 98.31 273 GLN A CA 1
ATOM 2259 C C . GLN A 1 273 ? -21.007 -27.056 6.723 1.00 98.31 273 GLN A C 1
ATOM 2261 O O . GLN A 1 273 ? -21.318 -27.603 5.667 1.00 98.31 273 GLN A O 1
ATOM 2266 N N . GLN A 1 274 ? -20.269 -27.677 7.648 1.00 98.44 274 GLN A N 1
ATOM 2267 C CA . GLN A 1 274 ? -19.820 -29.065 7.498 1.00 98.44 274 GLN A CA 1
ATOM 2268 C C . GLN A 1 274 ? -20.993 -30.052 7.459 1.00 98.44 274 GLN A C 1
ATOM 2270 O O . GLN A 1 274 ? -20.983 -30.986 6.659 1.00 98.44 274 GLN A O 1
ATOM 2275 N N . ASN A 1 275 ? -22.016 -29.848 8.292 1.00 98.44 275 ASN A N 1
ATOM 2276 C CA . ASN A 1 275 ? -23.226 -30.669 8.265 1.00 98.44 275 ASN A CA 1
ATOM 2277 C C . ASN A 1 275 ? -24.001 -30.521 6.950 1.00 98.44 275 ASN A C 1
ATOM 2279 O O . ASN A 1 275 ? -24.515 -31.516 6.438 1.00 98.44 275 ASN A O 1
ATOM 2283 N N . GLU A 1 276 ? -24.066 -29.313 6.391 1.00 98.44 276 GLU A N 1
ATOM 2284 C CA . GLU A 1 276 ? -24.699 -29.073 5.092 1.00 98.44 276 GLU A CA 1
ATOM 2285 C C . GLU A 1 276 ? -23.938 -29.787 3.964 1.00 98.44 276 GLU A C 1
ATOM 2287 O O . GLU A 1 276 ? -24.546 -30.510 3.177 1.00 98.44 276 GLU A O 1
ATOM 2292 N N . ASP A 1 277 ? -22.602 -29.693 3.932 1.00 98.50 277 ASP A N 1
ATOM 2293 C CA . ASP A 1 277 ? -21.773 -30.432 2.964 1.00 98.50 277 ASP A CA 1
ATOM 2294 C C . ASP A 1 277 ? -22.002 -31.948 3.054 1.00 98.50 277 ASP A C 1
ATOM 2296 O O . ASP A 1 277 ? -22.215 -32.625 2.044 1.00 98.50 277 ASP A O 1
ATOM 2300 N N . LEU A 1 278 ? -22.020 -32.494 4.275 1.00 98.56 278 LEU A N 1
ATOM 2301 C CA . LEU A 1 278 ? -22.316 -33.909 4.492 1.00 98.56 278 LEU A CA 1
ATOM 2302 C C . LEU A 1 278 ? -23.727 -34.280 4.021 1.00 98.56 278 LEU A C 1
ATOM 2304 O O . LEU A 1 278 ? -23.893 -35.343 3.422 1.00 98.56 278 LEU A O 1
ATOM 2308 N N . SER A 1 279 ? -24.719 -33.418 4.242 1.00 98.56 279 SER A N 1
ATOM 2309 C CA . SER A 1 279 ? -26.100 -33.637 3.794 1.00 98.56 279 SER A CA 1
ATOM 2310 C C . SER A 1 279 ? -26.187 -33.682 2.267 1.00 98.56 279 SER A C 1
ATOM 2312 O O . SER A 1 279 ? -26.697 -34.658 1.718 1.00 98.56 279 SER A O 1
ATOM 2314 N N . VAL A 1 280 ? -25.559 -32.730 1.569 1.00 98.62 280 VAL A N 1
ATOM 2315 C CA . VAL A 1 280 ? -25.464 -32.724 0.098 1.00 98.62 280 VAL A CA 1
ATOM 2316 C C . VAL A 1 280 ? -24.751 -33.978 -0.422 1.00 98.62 280 VAL A C 1
ATOM 2318 O O . VAL A 1 280 ? -25.170 -34.596 -1.405 1.00 98.62 280 VAL A O 1
ATOM 2321 N N . ARG A 1 281 ? -23.676 -34.419 0.243 1.00 98.56 281 ARG A N 1
ATOM 2322 C CA . ARG A 1 281 ? -22.980 -35.667 -0.115 1.00 98.56 281 ARG A CA 1
ATOM 2323 C C . ARG A 1 281 ? -23.867 -36.896 0.071 1.00 98.56 281 ARG A C 1
ATOM 2325 O O . ARG A 1 281 ? -23.821 -37.800 -0.762 1.00 98.56 281 ARG A O 1
ATOM 2332 N N . ILE A 1 282 ? -24.668 -36.937 1.134 1.00 98.62 282 ILE A N 1
ATOM 2333 C CA . ILE A 1 282 ? -25.636 -38.011 1.372 1.00 98.62 282 ILE A CA 1
ATOM 2334 C C . ILE A 1 282 ? -26.698 -38.019 0.268 1.00 98.62 282 ILE A C 1
ATOM 2336 O O . ILE A 1 282 ? -26.962 -39.086 -0.284 1.00 98.62 282 ILE A O 1
ATOM 2340 N N . GLU A 1 283 ? -27.252 -36.867 -0.111 1.00 98.56 283 GLU A N 1
ATOM 2341 C CA . GLU A 1 283 ? -28.229 -36.754 -1.205 1.00 98.56 283 GLU A CA 1
ATOM 2342 C C . GLU A 1 283 ? -27.651 -37.236 -2.547 1.00 98.56 283 GLU A C 1
ATOM 2344 O O . GLU A 1 283 ? -28.280 -38.020 -3.263 1.00 98.56 283 GLU A O 1
ATOM 2349 N N . ASN A 1 284 ? -26.405 -36.873 -2.862 1.00 98.44 284 ASN A N 1
ATOM 2350 C CA . ASN A 1 284 ? -25.704 -37.364 -4.053 1.00 98.44 284 ASN A CA 1
ATOM 2351 C C . ASN A 1 284 ? -25.507 -38.891 -4.032 1.00 98.44 284 ASN A C 1
ATOM 2353 O O . ASN A 1 284 ? -25.730 -39.574 -5.032 1.00 98.44 284 ASN A O 1
ATOM 2357 N N . CYS A 1 285 ? -25.130 -39.463 -2.888 1.00 98.31 285 CYS A N 1
ATOM 2358 C CA . CYS A 1 285 ? -25.040 -40.916 -2.744 1.00 98.31 285 CYS A CA 1
ATOM 2359 C C . CYS A 1 285 ? -26.414 -41.588 -2.895 1.00 98.31 285 CYS A C 1
ATOM 2361 O O . CYS A 1 285 ? -26.521 -42.626 -3.546 1.00 98.31 285 CYS A O 1
ATOM 2363 N N . GLN A 1 286 ? -27.472 -41.004 -2.327 1.00 98.62 286 GLN A N 1
ATOM 2364 C CA . GLN A 1 286 ? -28.834 -41.529 -2.434 1.00 98.62 286 GLN A CA 1
ATOM 2365 C C . GLN A 1 286 ? -29.339 -41.517 -3.880 1.00 98.62 286 GLN A C 1
ATOM 2367 O O . GLN A 1 286 ? -29.893 -42.519 -4.334 1.00 98.62 286 GLN A O 1
ATOM 2372 N N . THR A 1 287 ? -29.113 -40.433 -4.624 1.00 98.44 287 THR A N 1
ATOM 2373 C CA . THR A 1 287 ? -29.481 -40.351 -6.048 1.00 98.44 287 THR A CA 1
ATOM 2374 C C . THR A 1 287 ? -28.724 -41.380 -6.889 1.00 98.44 287 THR A C 1
ATOM 2376 O O . THR A 1 287 ? -29.341 -42.067 -7.706 1.00 98.44 287 THR A O 1
ATOM 2379 N N . LEU A 1 288 ? -27.427 -41.588 -6.633 1.00 98.44 288 LEU A N 1
ATOM 2380 C CA . LEU A 1 288 ? -26.647 -42.644 -7.286 1.00 98.44 288 LEU A CA 1
ATOM 2381 C C . LEU A 1 288 ? -27.191 -44.046 -6.968 1.00 98.44 288 LEU A C 1
ATOM 2383 O O . LEU A 1 288 ? -27.343 -44.868 -7.871 1.00 98.44 288 LEU A O 1
ATOM 2387 N N . ILE A 1 289 ? -27.528 -44.324 -5.704 1.00 98.50 289 ILE A N 1
ATOM 2388 C CA . ILE A 1 289 ? -28.132 -45.604 -5.297 1.00 98.50 289 ILE A CA 1
ATOM 2389 C C . ILE A 1 289 ? -29.463 -45.828 -6.026 1.00 98.50 289 ILE A C 1
ATOM 2391 O O . ILE A 1 289 ? -29.714 -46.930 -6.521 1.00 98.50 289 ILE A O 1
ATOM 2395 N N . GLN A 1 290 ? -30.308 -44.799 -6.128 1.00 98.44 290 GLN A N 1
ATOM 2396 C CA . GLN A 1 290 ? -31.574 -44.873 -6.862 1.00 98.44 290 GLN A CA 1
ATOM 2397 C C . GLN A 1 290 ? -31.347 -45.147 -8.356 1.00 98.44 290 GLN A C 1
ATOM 2399 O O . GLN A 1 290 ? -32.033 -45.997 -8.928 1.00 98.44 290 GLN A O 1
ATOM 2404 N N . GLN A 1 291 ? -30.361 -44.491 -8.977 1.00 98.44 291 GLN A N 1
ATOM 2405 C CA . GLN A 1 291 ? -30.005 -44.720 -10.378 1.00 98.44 291 GLN A CA 1
ATOM 2406 C C . GLN A 1 291 ? -29.514 -46.155 -10.615 1.00 98.44 291 GLN A C 1
ATOM 2408 O O . GLN A 1 291 ? -30.052 -46.843 -11.481 1.00 98.44 291 GLN A O 1
ATOM 2413 N N . LEU A 1 292 ? -28.555 -46.637 -9.821 1.00 98.50 292 LEU A N 1
ATOM 2414 C CA . LEU A 1 292 ? -28.035 -48.004 -9.936 1.00 98.50 292 LEU A CA 1
ATOM 2415 C C . LEU A 1 292 ? -29.130 -49.050 -9.697 1.00 98.50 292 LEU A C 1
ATOM 2417 O O . LEU A 1 292 ? -29.176 -50.070 -10.381 1.00 98.50 292 LEU A O 1
ATOM 2421 N N . SER A 1 293 ? -30.049 -48.786 -8.765 1.00 98.44 293 SER A N 1
ATOM 2422 C CA . SER A 1 293 ? -31.201 -49.662 -8.517 1.00 98.44 293 SER A CA 1
ATOM 2423 C C . SER A 1 293 ? -32.135 -49.726 -9.730 1.00 98.44 293 SER A C 1
ATOM 2425 O O . SER A 1 293 ? -32.609 -50.805 -10.092 1.00 98.44 293 SER A O 1
ATOM 2427 N N . LYS A 1 294 ? -32.367 -48.588 -10.398 1.00 98.38 294 LYS A N 1
ATOM 2428 C CA . LYS A 1 294 ? -33.148 -48.524 -11.639 1.00 98.38 294 LYS A CA 1
ATOM 2429 C C . LYS A 1 294 ? -32.462 -49.296 -12.770 1.00 98.38 294 LYS A C 1
ATOM 2431 O O . LYS A 1 294 ? -33.106 -50.144 -13.382 1.00 98.38 294 LYS A O 1
ATOM 2436 N N . GLU A 1 295 ? -31.166 -49.075 -12.988 1.00 98.31 295 GLU A N 1
ATOM 2437 C CA . GLU A 1 295 ? -30.371 -49.796 -13.993 1.00 98.31 295 GLU A CA 1
ATOM 2438 C C . GLU A 1 295 ? -30.362 -51.309 -13.726 1.00 98.31 295 GLU A C 1
ATOM 2440 O O . GLU A 1 295 ? -30.561 -52.109 -14.640 1.00 98.31 295 GLU A O 1
ATOM 2445 N N . GLN A 1 296 ? -30.230 -51.725 -12.462 1.00 98.44 296 GLN A N 1
ATOM 2446 C CA . GLN A 1 296 ? -30.327 -53.132 -12.076 1.00 98.44 296 GLN A CA 1
ATOM 2447 C C . GLN A 1 296 ? -31.703 -53.722 -12.426 1.00 98.44 296 GLN A C 1
ATOM 2449 O O . GLN A 1 296 ? -31.786 -54.861 -12.891 1.00 98.44 296 GLN A O 1
ATOM 2454 N N . GLN A 1 297 ? -32.788 -52.974 -12.209 1.00 98.38 297 GLN A N 1
ATOM 2455 C CA . GLN A 1 297 ? -34.138 -53.412 -12.565 1.00 98.38 297 GLN A CA 1
ATOM 2456 C C . GLN A 1 297 ? -34.345 -53.468 -14.089 1.00 98.38 297 GLN A C 1
ATOM 2458 O O . GLN A 1 297 ? -34.969 -54.411 -14.578 1.00 98.38 297 GLN A O 1
ATOM 2463 N N . ASP A 1 298 ? -33.814 -52.500 -14.840 1.00 98.19 298 ASP A N 1
ATOM 2464 C CA . ASP A 1 298 ? -33.834 -52.486 -16.308 1.00 98.19 298 ASP A CA 1
ATOM 2465 C C . ASP A 1 298 ? -33.085 -53.698 -16.889 1.00 98.19 298 ASP A C 1
ATOM 2467 O O . ASP A 1 298 ? -33.622 -54.403 -17.747 1.00 98.19 298 ASP A O 1
ATOM 2471 N N . LEU A 1 299 ? -31.890 -54.005 -16.371 1.00 98.38 299 LEU A N 1
ATOM 2472 C CA . LEU A 1 299 ? -31.095 -55.165 -16.787 1.00 98.38 299 LEU A CA 1
ATOM 2473 C C . LEU A 1 299 ? -31.789 -56.493 -16.470 1.00 98.38 299 LEU A C 1
ATOM 2475 O O . LEU A 1 299 ? -31.792 -57.390 -17.312 1.00 98.38 299 LEU A O 1
ATOM 2479 N N . LYS A 1 300 ? -32.415 -56.620 -15.291 1.00 98.25 300 LYS A N 1
ATOM 2480 C CA . LYS A 1 300 ? -33.223 -57.803 -14.946 1.00 98.25 300 LYS A CA 1
ATOM 2481 C C . LYS A 1 300 ? -34.371 -58.001 -15.939 1.00 98.25 300 LYS A C 1
ATOM 2483 O O . LYS A 1 300 ? -34.518 -59.097 -16.471 1.00 98.25 300 LYS A O 1
ATOM 2488 N N . ARG A 1 301 ? -35.113 -56.936 -16.267 1.00 98.38 301 ARG A N 1
ATOM 2489 C CA . ARG A 1 301 ? -36.190 -56.984 -17.274 1.00 98.38 301 ARG A CA 1
ATOM 2490 C C . ARG A 1 301 ? -35.677 -57.373 -18.663 1.00 98.38 301 ARG A C 1
ATOM 2492 O O . ARG A 1 301 ? -36.309 -58.175 -19.349 1.00 98.38 301 ARG A O 1
ATOM 2499 N N . ALA A 1 302 ? -34.534 -56.834 -19.085 1.00 97.94 302 ALA A N 1
ATOM 2500 C CA . ALA A 1 302 ? -33.918 -57.191 -20.363 1.00 97.94 302 ALA A CA 1
ATOM 2501 C C . ALA A 1 302 ? -33.479 -58.665 -20.396 1.00 97.94 302 ALA A C 1
ATOM 2503 O O . ALA A 1 302 ? -33.724 -59.355 -21.386 1.00 97.94 302 ALA A O 1
ATOM 2504 N N . LEU A 1 303 ? -32.892 -59.164 -19.303 1.00 98.38 303 LEU A N 1
ATOM 2505 C CA . LEU A 1 303 ? -32.500 -60.565 -19.158 1.00 98.38 303 LEU A CA 1
ATOM 2506 C C . LEU A 1 303 ? -33.711 -61.504 -19.224 1.00 98.38 303 LEU A C 1
ATOM 2508 O O . LEU A 1 303 ? -33.671 -62.492 -19.955 1.00 98.38 303 LEU A O 1
ATOM 2512 N N . GLU A 1 304 ? -34.792 -61.188 -18.507 1.00 98.00 304 GLU A N 1
ATOM 2513 C CA . GLU A 1 304 ? -36.049 -61.949 -18.539 1.00 98.00 304 GLU A CA 1
ATOM 2514 C C . GLU A 1 304 ? -36.656 -61.980 -19.951 1.00 98.00 304 GLU A C 1
ATOM 2516 O O . GLU A 1 304 ? -37.042 -63.044 -20.441 1.00 98.00 304 GLU A O 1
ATOM 2521 N N . SER A 1 305 ? -36.669 -60.838 -20.647 1.00 97.94 305 SER A N 1
ATOM 2522 C CA . SER A 1 305 ? -37.116 -60.740 -22.042 1.00 97.94 305 SER A CA 1
ATOM 2523 C C . SER A 1 305 ? -36.263 -61.602 -22.984 1.00 97.94 305 SER A C 1
ATOM 2525 O O . SER A 1 305 ? -36.798 -62.394 -23.764 1.00 97.94 305 SER A O 1
ATOM 2527 N N . GLN A 1 306 ? -34.931 -61.528 -22.870 1.00 97.62 306 GLN A N 1
ATOM 2528 C CA . GLN A 1 306 ? -34.015 -62.339 -23.675 1.00 97.62 306 GLN A CA 1
ATOM 2529 C C . GLN A 1 306 ? -34.177 -63.837 -23.388 1.00 97.62 306 GLN A C 1
ATOM 2531 O O . GLN A 1 306 ? -34.165 -64.644 -24.317 1.00 97.62 306 GLN A O 1
ATOM 2536 N N . ALA A 1 307 ? -34.358 -64.224 -22.122 1.00 97.81 307 ALA A N 1
ATOM 2537 C CA . ALA A 1 307 ? -34.614 -65.608 -21.735 1.00 97.81 307 ALA A CA 1
ATOM 2538 C C . ALA A 1 307 ? -35.926 -66.127 -22.345 1.00 97.81 307 ALA A C 1
ATOM 2540 O O . ALA A 1 307 ? -35.959 -67.239 -22.876 1.00 97.81 307 ALA A O 1
ATOM 2541 N N . ALA A 1 308 ? -36.982 -65.306 -22.351 1.00 97.88 308 ALA A N 1
ATOM 2542 C CA . ALA A 1 308 ? -38.249 -65.644 -22.991 1.00 97.88 308 ALA A CA 1
ATOM 2543 C C . ALA A 1 308 ? -38.108 -65.821 -24.515 1.00 97.88 308 ALA A C 1
ATOM 2545 O O . ALA A 1 308 ? -38.653 -66.775 -25.073 1.00 97.88 308 ALA A O 1
ATOM 2546 N N . VAL A 1 309 ? -37.355 -64.949 -25.198 1.00 97.94 309 VAL A N 1
ATOM 2547 C CA . VAL A 1 309 ? -37.059 -65.090 -26.638 1.00 97.94 309 VAL A CA 1
ATOM 2548 C C . VAL A 1 309 ? -36.220 -66.341 -26.912 1.00 97.94 309 VAL A C 1
ATOM 2550 O O . VAL A 1 309 ? -36.545 -67.103 -27.818 1.00 97.94 309 VAL A O 1
ATOM 2553 N N . ASN A 1 310 ? -35.192 -66.611 -26.105 1.00 97.88 310 ASN A N 1
ATOM 2554 C CA . ASN A 1 310 ? -34.366 -67.814 -26.235 1.00 97.88 310 ASN A CA 1
ATOM 2555 C C . ASN A 1 310 ? -35.186 -69.099 -26.063 1.00 97.88 310 ASN A C 1
ATOM 2557 O O . ASN A 1 310 ? -34.968 -70.063 -26.798 1.00 97.88 310 ASN A O 1
ATOM 2561 N N . LEU A 1 311 ? -36.139 -69.120 -25.123 1.00 98.19 311 LEU A N 1
ATOM 2562 C CA . LEU A 1 311 ? -37.051 -70.250 -24.947 1.00 98.19 311 LEU A CA 1
ATOM 2563 C C . LEU A 1 311 ? -37.916 -70.456 -26.199 1.00 98.19 311 LEU A C 1
ATOM 2565 O O . LEU A 1 311 ? -37.999 -71.579 -26.692 1.00 98.19 311 LEU A O 1
ATOM 2569 N N . LYS A 1 312 ? -38.494 -69.380 -26.754 1.00 97.69 312 LYS A N 1
ATOM 2570 C CA . LYS A 1 312 ? -39.272 -69.432 -28.007 1.00 97.69 312 LYS A CA 1
ATOM 2571 C C . LYS A 1 312 ? -38.437 -69.957 -29.176 1.00 97.69 312 LYS A C 1
ATOM 2573 O O . LYS A 1 312 ? -38.847 -70.908 -29.829 1.00 97.69 312 LYS A O 1
ATOM 2578 N N . LEU A 1 313 ? -37.236 -69.417 -29.387 1.00 97.38 313 LEU A N 1
ATOM 2579 C CA . LEU A 1 313 ? -36.322 -69.878 -30.439 1.00 97.38 313 LEU A CA 1
ATOM 2580 C C . LEU A 1 313 ? -35.895 -71.336 -30.241 1.00 97.38 313 LEU A C 1
ATOM 2582 O O . LEU A 1 313 ? -35.722 -72.065 -31.213 1.00 97.38 313 LEU A O 1
ATOM 2586 N N . SER A 1 314 ? -35.731 -71.785 -28.994 1.00 96.75 314 SER A N 1
ATOM 2587 C CA . SER A 1 314 ? -35.415 -73.186 -28.692 1.00 96.75 314 SER A CA 1
ATOM 2588 C C . SER A 1 314 ? -36.575 -74.111 -29.060 1.00 96.75 314 SER A C 1
ATOM 2590 O O . SER A 1 314 ? -36.345 -75.147 -29.681 1.00 96.75 314 SER A O 1
ATOM 2592 N N . GLN A 1 315 ? -37.812 -73.706 -28.754 1.00 97.19 315 GLN A N 1
ATOM 2593 C CA . GLN A 1 315 ? -39.020 -74.421 -29.173 1.00 97.19 315 GLN A CA 1
ATOM 2594 C C . GLN A 1 315 ? -39.161 -74.436 -30.703 1.00 97.19 315 GLN A C 1
ATOM 2596 O O . GLN A 1 315 ? -39.394 -75.491 -31.285 1.00 97.19 315 GLN A O 1
ATOM 2601 N N . GLU A 1 316 ? -38.962 -73.302 -31.381 1.00 96.06 316 GLU A N 1
ATOM 2602 C CA . GLU A 1 316 ? -38.974 -73.220 -32.850 1.00 96.06 316 GLU A CA 1
ATOM 2603 C C . GLU A 1 316 ? -37.882 -74.095 -33.479 1.00 96.06 316 GLU A C 1
ATOM 2605 O O . GLU A 1 316 ? -38.139 -74.821 -34.439 1.00 96.06 316 GLU A O 1
ATOM 2610 N N . LYS A 1 317 ? -36.670 -74.092 -32.912 1.00 96.88 317 LYS A N 1
ATOM 2611 C CA . LYS A 1 317 ? -35.571 -74.970 -33.331 1.00 96.88 317 LYS A CA 1
ATOM 2612 C C . LYS A 1 317 ? -35.961 -76.437 -33.199 1.00 96.88 317 LYS A C 1
ATOM 2614 O O . LYS A 1 317 ? -35.709 -77.205 -34.124 1.00 96.88 317 LYS A O 1
ATOM 2619 N N . GLU A 1 318 ? -36.552 -76.838 -32.078 1.00 95.75 318 GLU A N 1
ATOM 2620 C CA . GLU A 1 318 ? -37.019 -78.210 -31.867 1.00 95.75 318 GLU A CA 1
ATOM 2621 C C . GLU A 1 318 ? -38.104 -78.591 -32.885 1.00 95.75 318 GLU A C 1
ATOM 2623 O O . GLU A 1 318 ? -38.000 -79.635 -33.530 1.00 95.75 318 GLU A O 1
ATOM 2628 N N . GLN A 1 319 ? -39.075 -77.705 -33.130 1.00 94.06 319 GLN A N 1
ATOM 2629 C CA . GLN A 1 319 ? -40.101 -77.890 -34.162 1.00 94.06 319 GLN A CA 1
ATOM 2630 C C . GLN A 1 319 ? -39.498 -78.030 -35.570 1.00 94.06 319 GLN A C 1
ATOM 2632 O O . GLN A 1 319 ? -39.932 -78.876 -36.354 1.00 94.06 319 GLN A O 1
ATOM 2637 N N . LEU A 1 320 ? -38.492 -77.221 -35.917 1.00 94.50 320 LEU A N 1
ATOM 2638 C CA . LEU A 1 320 ? -37.796 -77.303 -37.205 1.00 94.50 320 LEU A CA 1
ATOM 2639 C C . LEU A 1 320 ? -36.954 -78.577 -37.325 1.00 94.50 320 LEU A C 1
ATOM 2641 O O . LEU A 1 320 ? -36.984 -79.226 -38.369 1.00 94.50 320 LEU A O 1
ATOM 2645 N N . MET A 1 321 ? -36.243 -78.974 -36.267 1.00 94.31 321 MET A N 1
ATOM 2646 C CA . MET A 1 321 ? -35.499 -80.238 -36.215 1.00 94.31 321 MET A CA 1
ATOM 2647 C C . MET A 1 321 ? -36.431 -81.436 -36.378 1.00 94.31 321 MET A C 1
ATOM 2649 O O . MET A 1 321 ? -36.106 -82.365 -37.120 1.00 94.31 321 MET A O 1
ATOM 2653 N N . PHE A 1 322 ? -37.605 -81.394 -35.742 1.00 93.12 322 PHE A N 1
ATOM 2654 C CA . PHE A 1 322 ? -38.656 -82.381 -35.943 1.00 93.12 322 PHE A CA 1
ATOM 2655 C C . PHE A 1 322 ? -39.073 -82.421 -37.419 1.00 93.12 322 PHE A C 1
ATOM 2657 O O . PHE A 1 322 ? -38.975 -83.474 -38.041 1.00 93.12 322 PHE A O 1
ATOM 2664 N N . LYS A 1 323 ? -39.421 -81.285 -38.037 1.00 91.25 323 LYS A N 1
ATOM 2665 C CA . LYS A 1 323 ? -39.762 -81.233 -39.474 1.00 91.25 323 LYS A CA 1
ATOM 2666 C C . LYS A 1 323 ? -38.644 -81.765 -40.382 1.00 91.25 323 LYS A C 1
ATOM 2668 O O . LYS A 1 323 ? -38.937 -82.475 -41.337 1.00 91.25 323 LYS A O 1
ATOM 2673 N N . LEU A 1 324 ? -37.376 -81.464 -40.090 1.00 91.19 324 LEU A N 1
ATOM 2674 C CA . LEU A 1 324 ? -36.228 -81.918 -40.883 1.00 91.19 324 LEU A CA 1
ATOM 2675 C C . LEU A 1 324 ? -36.020 -83.436 -40.793 1.00 91.19 324 LEU A C 1
ATOM 2677 O O . LEU A 1 324 ? -35.809 -84.078 -41.817 1.00 91.19 324 LEU A O 1
ATOM 2681 N N . ARG A 1 325 ? -36.095 -84.018 -39.587 1.00 88.25 325 ARG A N 1
ATOM 2682 C CA . ARG A 1 325 ? -35.959 -85.474 -39.375 1.00 88.25 325 ARG A CA 1
ATOM 2683 C C . ARG A 1 325 ? -37.061 -86.276 -40.064 1.00 88.25 325 ARG A C 1
ATOM 2685 O O . ARG A 1 325 ? -36.827 -87.418 -40.433 1.00 88.25 325 ARG A O 1
ATOM 2692 N N . HIS A 1 326 ? -38.229 -85.668 -40.248 1.00 81.56 326 HIS A N 1
ATOM 2693 C CA . HIS A 1 326 ? -39.391 -86.286 -40.882 1.00 81.56 326 HIS A CA 1
ATOM 2694 C C . HIS A 1 326 ? -39.594 -85.815 -42.338 1.00 81.56 326 HIS A C 1
ATOM 2696 O O . HIS A 1 326 ? -40.650 -86.057 -42.918 1.00 81.56 326 HIS A O 1
ATOM 2702 N N . ARG A 1 327 ? -38.592 -85.153 -42.943 1.00 62.31 327 ARG A N 1
ATOM 2703 C CA . ARG A 1 327 ? -38.657 -84.588 -44.304 1.00 62.31 327 ARG A CA 1
ATOM 2704 C C . ARG A 1 327 ? -38.718 -85.649 -45.409 1.00 62.31 327 ARG A C 1
ATOM 2706 O O . ARG A 1 327 ? -39.302 -85.376 -46.451 1.00 62.31 327 ARG A O 1
ATOM 2713 N N . ASP A 1 328 ? -38.190 -86.846 -45.170 1.00 52.47 328 ASP A N 1
ATOM 2714 C CA . ASP A 1 328 ? -38.177 -87.929 -46.165 1.00 52.47 328 ASP A CA 1
ATOM 2715 C C . ASP A 1 328 ? -39.402 -88.870 -46.063 1.00 52.47 328 ASP A C 1
ATOM 2717 O O . ASP A 1 328 ? -39.476 -89.864 -46.782 1.00 52.47 328 ASP A O 1
ATOM 2721 N N . SER A 1 329 ? -40.397 -88.551 -45.215 1.00 52.59 329 SER A N 1
ATOM 2722 C CA . SER A 1 329 ? -41.536 -89.441 -44.907 1.00 52.59 329 SER A CA 1
ATOM 2723 C C . SER A 1 329 ? -42.927 -88.938 -45.337 1.00 52.59 329 SER A C 1
ATOM 2725 O O . SER A 1 329 ? -43.924 -89.503 -44.894 1.00 52.59 329 SER A O 1
ATOM 2727 N N . CYS A 1 330 ? -43.052 -87.918 -46.199 1.00 43.19 330 CYS A N 1
ATOM 2728 C CA . CYS A 1 330 ? -44.328 -87.618 -46.878 1.00 43.19 330 CYS A CA 1
ATOM 2729 C C . CYS A 1 330 ? -44.130 -86.768 -48.157 1.00 43.19 330 CYS A C 1
ATOM 2731 O O . CYS A 1 330 ? -43.250 -85.904 -48.171 1.00 43.19 330 CYS A O 1
ATOM 2733 N N . PRO A 1 331 ? -44.921 -86.985 -49.229 1.00 45.88 331 PRO A N 1
ATOM 2734 C CA . PRO A 1 331 ? -44.719 -86.365 -50.532 1.00 45.88 331 PRO A CA 1
ATOM 2735 C C . PRO A 1 331 ? -45.249 -84.922 -50.617 1.00 45.88 331 PRO A C 1
ATOM 2737 O O . PRO A 1 331 ? -46.244 -84.559 -50.001 1.00 45.88 331 PRO A O 1
ATOM 2740 N N . THR A 1 332 ? -44.541 -84.147 -51.441 1.00 46.03 332 THR A N 1
ATOM 2741 C CA . THR A 1 332 ? -44.908 -83.009 -52.304 1.00 46.03 332 THR A CA 1
ATOM 2742 C C . THR A 1 332 ? -46.142 -82.142 -52.002 1.00 46.03 332 THR A C 1
ATOM 2744 O O . THR A 1 332 ? -47.276 -82.615 -51.986 1.00 46.03 332 THR A O 1
ATOM 2747 N N . SER A 1 333 ? -45.872 -80.825 -52.076 1.00 43.41 333 SER A N 1
ATOM 2748 C CA . SER A 1 333 ? -46.722 -79.661 -52.435 1.00 43.41 333 SER A CA 1
ATOM 2749 C C . SER A 1 333 ? -46.921 -78.723 -51.238 1.00 43.41 333 SER A C 1
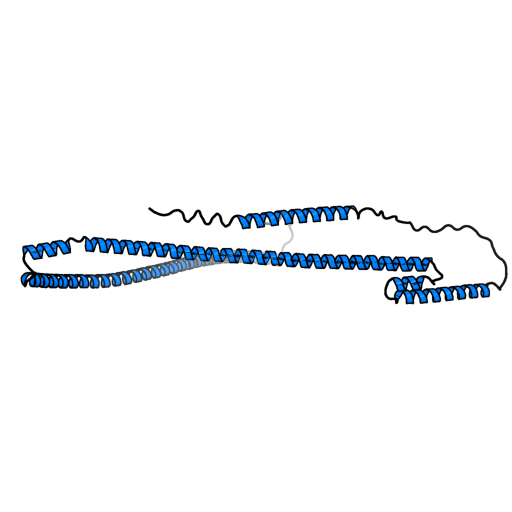ATOM 2751 O O . SER A 1 333 ? -47.402 -79.149 -50.204 1.00 43.41 333 SER A O 1
ATOM 2753 N N . HIS A 1 334 ? -46.609 -77.430 -51.260 1.00 38.66 334 HIS A N 1
ATOM 2754 C CA . HIS A 1 334 ? -46.422 -76.485 -52.354 1.00 38.66 334 HIS A CA 1
ATOM 2755 C C . HIS A 1 334 ? -45.698 -75.261 -51.752 1.00 38.66 334 HIS A C 1
ATOM 2757 O O . HIS A 1 334 ? -46.052 -74.817 -50.660 1.00 38.66 334 HIS A O 1
ATOM 2763 N N . LEU A 1 335 ? -44.693 -74.707 -52.434 1.00 48.66 335 LEU A N 1
ATOM 2764 C CA . LEU A 1 335 ? -44.201 -73.357 -52.130 1.00 48.66 335 LEU A CA 1
ATOM 2765 C C . LEU A 1 335 ? -45.301 -72.334 -52.457 1.00 48.66 335 LEU A C 1
ATOM 2767 O O . LEU A 1 335 ? -45.994 -72.489 -53.464 1.00 48.66 335 LEU A O 1
ATOM 2771 N N . PRO A 1 336 ? -45.373 -71.227 -51.712 1.00 47.19 336 PRO A N 1
ATOM 2772 C CA . PRO A 1 336 ? -45.562 -69.937 -52.359 1.00 47.19 336 PRO A CA 1
ATOM 2773 C C . PRO A 1 336 ? -44.294 -69.103 -52.199 1.00 47.19 336 PRO A C 1
ATOM 2775 O O . PRO A 1 336 ? -43.835 -68.822 -51.093 1.00 47.19 336 PRO A O 1
ATOM 2778 N N . ALA A 1 337 ? -43.740 -68.705 -53.339 1.00 45.78 337 ALA A N 1
ATOM 2779 C CA . ALA A 1 337 ? -42.841 -67.574 -53.436 1.00 45.78 337 ALA A CA 1
ATOM 2780 C C . ALA A 1 337 ? -43.636 -66.279 -53.206 1.00 45.78 337 ALA A C 1
ATOM 2782 O O . ALA A 1 337 ? -44.717 -66.138 -53.769 1.00 45.78 337 ALA A O 1
ATOM 2783 N N . MET A 1 338 ? -43.093 -65.348 -52.418 1.00 41.09 338 MET A N 1
ATOM 2784 C CA . MET A 1 338 ? -42.842 -63.944 -52.789 1.00 41.09 338 MET A CA 1
ATOM 2785 C C . MET A 1 338 ? -42.463 -63.127 -51.540 1.00 41.09 338 MET A C 1
ATOM 2787 O O . MET A 1 338 ? -43.197 -63.005 -50.567 1.00 41.09 338 MET A O 1
ATOM 2791 N N . VAL A 1 339 ? -41.250 -62.603 -51.638 1.00 47.41 339 VAL A N 1
ATOM 2792 C CA . VAL A 1 339 ? -40.610 -61.467 -50.971 1.00 47.41 339 VAL A CA 1
ATOM 2793 C C . VAL A 1 339 ? -41.568 -60.303 -50.648 1.00 47.41 339 VAL A C 1
ATOM 2795 O O . VAL A 1 339 ? -42.279 -59.863 -51.545 1.00 47.41 339 VAL A O 1
ATOM 2798 N N . GLN A 1 340 ? -41.476 -59.719 -49.441 1.00 43.81 340 GLN A N 1
ATOM 2799 C CA . GLN A 1 340 ? -41.219 -58.273 -49.293 1.00 43.81 340 GLN A CA 1
ATOM 2800 C C . GLN A 1 340 ? -40.702 -57.861 -47.898 1.00 43.81 340 GLN A C 1
ATOM 2802 O O . GLN A 1 340 ? -41.388 -57.880 -46.883 1.00 43.81 340 GLN A O 1
ATOM 2807 N N . GLU A 1 341 ? -39.423 -57.508 -47.945 1.00 45.81 341 GLU A N 1
ATOM 2808 C CA . GLU A 1 341 ? -38.587 -56.634 -47.124 1.00 45.81 341 GLU A CA 1
ATOM 2809 C C . GLU A 1 341 ? -39.268 -55.342 -46.636 1.00 45.81 341 GLU A C 1
ATOM 2811 O O . GLU A 1 341 ? -39.752 -54.585 -47.469 1.00 45.81 341 GLU A O 1
ATOM 2816 N N . ILE A 1 342 ? -39.200 -55.042 -45.326 1.00 42.69 342 ILE A N 1
ATOM 2817 C CA . ILE A 1 342 ? -39.042 -53.672 -44.792 1.00 42.69 342 ILE A CA 1
ATOM 2818 C C . ILE A 1 342 ? -38.210 -53.739 -43.494 1.00 42.69 342 ILE A C 1
ATOM 2820 O O . ILE A 1 342 ? -38.675 -54.219 -42.461 1.00 42.69 342 ILE A O 1
ATOM 2824 N N . SER A 1 343 ? -36.968 -53.254 -43.565 1.00 38.28 343 SER A N 1
ATOM 2825 C CA . SER A 1 343 ? -36.131 -52.893 -42.409 1.00 38.28 343 SER A CA 1
ATOM 2826 C C . SER A 1 343 ? -36.642 -51.615 -41.720 1.00 38.28 343 SER A C 1
ATOM 2828 O O . SER A 1 343 ? -37.278 -50.786 -42.371 1.00 38.28 343 SER A O 1
ATOM 2830 N N . PRO A 1 344 ? -36.327 -51.406 -40.430 1.00 64.44 344 PRO A N 1
ATOM 2831 C CA . PRO A 1 344 ? -36.776 -50.247 -39.661 1.00 64.44 344 PRO A CA 1
ATOM 2832 C C . PRO A 1 344 ? -35.987 -48.973 -40.013 1.00 64.44 344 PRO A C 1
ATOM 2834 O O . PRO A 1 344 ? -34.824 -49.039 -40.420 1.00 64.44 344 PRO A O 1
ATOM 2837 N N . ARG A 1 345 ? -36.608 -47.809 -39.795 1.00 49.81 345 ARG A N 1
ATOM 2838 C CA . ARG A 1 345 ? -35.915 -46.538 -39.550 1.00 49.81 345 ARG A CA 1
ATOM 2839 C C . ARG A 1 345 ? -36.342 -45.976 -38.210 1.00 49.81 345 ARG A C 1
ATOM 2841 O O . ARG A 1 345 ? -37.553 -46.078 -37.916 1.00 49.81 345 ARG A O 1
#

Sequence (345 aa):
PLWPAAVAVRSREFFPEYLKVVNRGKKKKKRRRRKKKKKKRRKRRVGECEWLQSDGRAPRRRHGLHPQQGKQESCEQDVCLEKQLERFEWQLRILKEVLSANGNPERAELLKDHADEEVCALVLSILDKVKTETTADLNVLHEQKSQTATGEHERHVEELQKRHEQEKSELTEKFDAVEKILTVKVEELTAELQVYNELKRRAEESTFKKDLQRNIQAHGSPGAFWESEQESLVFVIEMKSERVQEQSRKLQQMEALVEKNLALEDQIIHILQQNEDLSVRIENCQTLIQQLSKEQQDLKRALESQAAVNLKLSQEKEQLMFKLRHRDSCPTSHLPAMVQEISPR

Secondary structure (DSSP, 8-state):
-----TTSSTTSSSHHHHHHHHHHHHHHHHHHHHHHHHHHHHTTSS------------------------S-HHHHHHHHHHHHHHHHHHHHHHHHHHHHS-SHHHHHHHTTT-S-HHHHHHHHHHHHHHHHHHHHHHHHHHHHHHHHHHHHHHHHHHHHHHHHHHHHHHHHHHHHHHHHHHHHHHHHHHHHHHHHHHHHHHHHH-THHHHHHHHHHHH-S--HHHHHHHHHHHHHHHHHHHHHHHHHHHHHHHHHHHHHHHHHHHHHHHHHHHHHHHHHHHHHHHHHHHHHHHHHHHHHHHHHHHHHHHHHHHHHHHHHHHHHHTTTSS---------------

Radius of gyration: 61.57 Å; chains: 1; bounding box: 100×127×170 Å

pLDDT: mean 77.63, std 21.72, range [29.67, 98.62]

InterPro domains:
  IPR051293 Microtubule-associated tumor suppressor/Coiled-coil domain-containing protein 69 [PTHR24200] (77-335)
  IPR060408 MTUS1/CCDC69, second coiled-coil domain [PF27558] (224-294)